Protein AF-A0AAV7NRP1-F1 (afdb_monomer_lite)

pLDDT: mean 84.72, std 8.98, range [54.53, 95.38]

Structure (mmCIF, N/CA/C/O backbone):
data_AF-A0AAV7NRP1-F1
#
_entry.id   AF-A0AAV7NRP1-F1
#
loop_
_atom_site.group_PDB
_atom_site.id
_atom_site.type_symbol
_atom_site.label_atom_id
_atom_site.label_alt_id
_atom_site.label_comp_id
_atom_site.label_asym_id
_atom_site.label_entity_id
_atom_site.label_seq_id
_atom_site.pdbx_PDB_ins_code
_atom_site.Cartn_x
_atom_site.Cartn_y
_atom_site.Cartn_z
_atom_site.occupancy
_atom_site.B_iso_or_equiv
_atom_site.auth_seq_id
_atom_site.auth_comp_id
_atom_site.auth_asym_id
_atom_site.auth_atom_id
_atom_site.pdbx_PDB_model_num
ATOM 1 N N . MET A 1 1 ? -7.988 -12.157 12.613 1.00 86.56 1 MET A N 1
ATOM 2 C CA . MET A 1 1 ? -7.103 -11.382 11.722 1.00 86.56 1 MET A CA 1
ATOM 3 C C . MET A 1 1 ? -6.276 -10.346 12.481 1.00 86.56 1 MET A C 1
ATOM 5 O O . MET A 1 1 ? -5.085 -10.575 12.589 1.00 86.56 1 MET A O 1
ATOM 9 N N . HIS A 1 2 ? -6.861 -9.288 13.070 1.00 89.38 2 HIS A N 1
ATOM 10 C CA . HIS A 1 2 ? -6.103 -8.225 13.768 1.00 89.38 2 HIS A CA 1
ATOM 11 C C . HIS A 1 2 ? -5.029 -8.754 14.742 1.00 89.38 2 HIS A C 1
ATOM 13 O O . HIS A 1 2 ? -3.853 -8.455 14.586 1.00 89.38 2 HIS A O 1
ATOM 19 N N . SER A 1 3 ? -5.402 -9.658 15.658 1.00 89.19 3 SER A N 1
ATOM 20 C CA . SER A 1 3 ? -4.448 -10.277 16.597 1.00 89.19 3 SER A CA 1
ATOM 21 C C . SER A 1 3 ? -3.328 -11.100 15.940 1.00 89.19 3 SER A C 1
ATOM 23 O O . SER A 1 3 ? -2.322 -11.355 16.593 1.00 89.19 3 SER A O 1
ATOM 25 N N . ALA A 1 4 ? -3.511 -11.591 14.713 1.00 91.31 4 ALA A N 1
ATOM 26 C CA . ALA A 1 4 ? -2.460 -12.298 13.986 1.00 91.31 4 ALA A CA 1
ATOM 27 C C . ALA A 1 4 ? -1.497 -11.297 13.335 1.00 91.31 4 ALA A C 1
ATOM 29 O O . ALA A 1 4 ? -0.289 -11.463 13.450 1.00 91.31 4 ALA A O 1
ATOM 30 N N . VAL A 1 5 ? -2.034 -10.219 12.751 1.00 92.69 5 VAL A N 1
ATOM 31 C CA . VAL A 1 5 ? -1.251 -9.130 12.146 1.00 92.69 5 VAL A CA 1
ATOM 32 C C . VAL A 1 5 ? -0.348 -8.450 13.178 1.00 92.69 5 VAL A C 1
ATOM 34 O O . VAL A 1 5 ? 0.841 -8.268 12.938 1.00 92.69 5 VAL A O 1
ATOM 37 N N . THR A 1 6 ? -0.862 -8.154 14.374 1.00 90.69 6 THR A N 1
ATOM 38 C CA . THR A 1 6 ? -0.060 -7.526 15.440 1.00 90.69 6 THR A CA 1
ATOM 39 C C . THR A 1 6 ? 1.037 -8.435 16.004 1.00 90.69 6 THR A C 1
ATOM 41 O O . THR A 1 6 ? 1.984 -7.946 16.619 1.00 90.69 6 THR A O 1
ATOM 44 N N . ARG A 1 7 ? 0.947 -9.752 15.775 1.00 92.62 7 ARG A N 1
ATOM 45 C CA . ARG A 1 7 ? 1.941 -10.755 16.191 1.00 92.62 7 ARG A CA 1
ATOM 46 C C . ARG A 1 7 ? 2.944 -11.116 15.097 1.00 92.62 7 ARG A C 1
ATOM 48 O O . ARG A 1 7 ? 3.786 -11.976 15.341 1.00 92.62 7 ARG A O 1
ATOM 55 N N . ILE A 1 8 ? 2.873 -10.488 13.923 1.00 94.12 8 ILE A N 1
ATOM 56 C CA . ILE A 1 8 ? 3.863 -10.693 12.863 1.00 94.12 8 ILE A CA 1
ATOM 57 C C . ILE A 1 8 ? 5.254 -10.342 13.398 1.00 94.12 8 ILE A C 1
ATOM 59 O O . ILE A 1 8 ? 5.446 -9.309 14.049 1.00 94.12 8 ILE A O 1
ATOM 63 N N . GLN A 1 9 ? 6.215 -11.220 13.110 1.00 93.50 9 GLN A N 1
ATOM 64 C CA . GLN A 1 9 ? 7.611 -11.061 13.493 1.00 93.50 9 GLN A CA 1
ATOM 65 C C . GLN A 1 9 ? 8.498 -11.033 12.250 1.00 93.50 9 GLN A C 1
ATOM 67 O O . GLN A 1 9 ? 8.400 -11.906 11.389 1.00 93.50 9 GLN A O 1
ATOM 72 N N . VAL A 1 10 ? 9.393 -10.052 12.184 1.00 93.94 10 VAL A N 1
ATOM 73 C CA . VAL A 1 10 ? 10.431 -9.943 11.160 1.00 93.94 10 VAL A CA 1
ATOM 74 C C . VAL A 1 10 ? 11.759 -10.329 11.792 1.00 93.94 10 VAL A C 1
ATOM 76 O O . VAL A 1 10 ? 12.278 -9.628 12.663 1.00 93.94 10 VAL A O 1
ATOM 79 N N . GLN A 1 11 ? 12.306 -11.460 11.356 1.00 92.50 11 GLN A N 1
ATOM 80 C CA . GLN A 1 11 ? 13.581 -11.956 11.859 1.00 92.50 11 GLN A CA 1
ATOM 81 C C . GLN A 1 11 ? 14.742 -11.200 11.211 1.00 92.50 11 GLN A C 1
ATOM 83 O O . GLN A 1 11 ? 14.847 -11.113 9.984 1.00 92.50 11 GLN A O 1
ATOM 88 N N . ARG A 1 12 ? 15.636 -10.672 12.046 1.00 88.12 12 ARG A N 1
ATOM 89 C CA . ARG A 1 12 ? 16.913 -10.077 11.649 1.00 88.12 12 ARG A CA 1
ATOM 90 C C . ARG A 1 12 ? 18.036 -10.651 12.517 1.00 88.12 12 ARG A C 1
ATOM 92 O O . ARG A 1 12 ? 17.768 -11.148 13.611 1.00 88.12 12 ARG A O 1
ATOM 99 N N . PRO A 1 13 ? 19.300 -10.588 12.062 1.00 86.31 13 PRO A N 1
ATOM 100 C CA . PRO A 1 13 ? 20.427 -11.051 12.865 1.00 86.31 13 PRO A CA 1
ATOM 101 C C . PRO A 1 13 ? 20.435 -10.348 14.230 1.00 86.31 13 PRO A C 1
ATOM 103 O O . PRO A 1 13 ? 20.559 -9.128 14.298 1.00 86.31 13 PRO A O 1
ATOM 106 N N . GLY A 1 14 ? 20.260 -11.115 15.308 1.00 85.38 14 GLY A N 1
ATOM 107 C CA . GLY A 1 14 ? 20.306 -10.620 16.687 1.00 85.38 14 GLY A CA 1
ATOM 108 C C . GLY A 1 14 ? 19.020 -9.995 17.244 1.00 85.38 14 GLY A C 1
ATOM 109 O O . GLY A 1 14 ? 18.982 -9.734 18.444 1.00 85.38 14 GLY A O 1
ATOM 110 N N . PHE A 1 15 ? 17.963 -9.777 16.447 1.00 90.62 15 PHE A N 1
ATOM 111 C CA . PHE A 1 15 ? 16.701 -9.222 16.959 1.00 90.62 15 PHE A CA 1
ATOM 112 C C . PHE A 1 15 ? 15.482 -9.593 16.104 1.00 90.62 15 PHE A C 1
ATOM 114 O O . PHE A 1 15 ? 15.527 -9.536 14.874 1.00 90.62 15 PHE A O 1
ATOM 121 N N . ASN A 1 16 ? 14.364 -9.905 16.765 1.00 93.00 16 ASN A N 1
ATOM 122 C CA . ASN A 1 16 ? 13.078 -10.151 16.113 1.00 93.00 16 ASN A CA 1
ATOM 123 C C . ASN A 1 16 ? 12.172 -8.936 16.288 1.00 93.00 16 ASN A C 1
ATOM 125 O O . ASN A 1 16 ? 11.641 -8.689 17.371 1.00 93.00 16 ASN A O 1
ATOM 129 N N . TYR A 1 17 ? 11.978 -8.196 15.202 1.00 92.19 17 TYR A N 1
ATOM 130 C CA . TYR A 1 17 ? 11.108 -7.029 15.192 1.00 92.19 17 TYR A CA 1
ATOM 131 C C . TYR A 1 17 ? 9.649 -7.469 15.157 1.00 92.19 17 TYR A C 1
ATOM 133 O O . TYR A 1 17 ? 9.279 -8.390 14.433 1.00 92.19 17 TYR A O 1
ATOM 141 N N . THR A 1 18 ? 8.808 -6.795 15.928 1.00 93.00 18 THR A N 1
ATOM 142 C CA . THR A 1 18 ? 7.351 -6.988 15.925 1.00 93.00 18 THR A CA 1
ATOM 143 C C . THR A 1 18 ? 6.671 -5.685 15.533 1.00 93.00 18 THR A C 1
ATOM 145 O O . THR A 1 18 ? 7.326 -4.644 15.500 1.00 93.00 18 THR A O 1
ATOM 148 N N . PHE A 1 19 ? 5.357 -5.714 15.299 1.00 92.38 19 PHE A N 1
ATOM 149 C CA . PHE A 1 19 ? 4.589 -4.500 14.999 1.00 92.38 19 PHE A CA 1
ATOM 150 C C . PHE A 1 19 ? 4.828 -3.376 16.027 1.00 92.38 19 PHE A C 1
ATOM 152 O O . PHE A 1 19 ? 5.003 -2.226 15.645 1.00 92.38 19 PHE A O 1
ATOM 159 N N . ALA A 1 20 ? 4.961 -3.714 17.315 1.00 91.00 20 ALA A N 1
ATOM 160 C CA . ALA A 1 20 ? 5.223 -2.744 18.382 1.00 91.00 20 ALA A CA 1
ATOM 161 C C . ALA A 1 20 ? 6.549 -1.973 18.244 1.00 91.00 20 ALA A C 1
ATOM 163 O O . ALA A 1 20 ? 6.693 -0.904 18.826 1.00 91.00 20 ALA A O 1
ATOM 164 N N . HIS A 1 21 ? 7.514 -2.504 17.490 1.00 90.56 21 HIS A N 1
ATOM 165 C CA . HIS A 1 21 ? 8.819 -1.873 17.281 1.00 90.56 21 HIS A CA 1
ATOM 166 C C . HIS A 1 21 ? 8.853 -0.937 16.066 1.00 90.56 21 HIS A C 1
ATOM 168 O O . HIS A 1 21 ? 9.786 -0.151 15.942 1.00 90.56 21 HIS A O 1
ATOM 174 N N . ILE A 1 22 ? 7.880 -1.053 15.159 1.00 92.06 22 ILE A N 1
ATOM 175 C CA . ILE A 1 22 ? 7.857 -0.332 13.875 1.00 92.06 22 ILE A CA 1
ATOM 176 C C . ILE A 1 22 ? 6.588 0.500 13.676 1.00 92.06 22 ILE A C 1
ATOM 178 O O . ILE A 1 22 ? 6.461 1.170 12.657 1.00 92.06 22 ILE A O 1
ATOM 182 N N . CYS A 1 23 ? 5.633 0.441 14.601 1.00 93.19 23 CYS A N 1
ATOM 183 C CA . CYS A 1 23 ? 4.400 1.209 14.520 1.00 93.19 23 CYS A CA 1
ATOM 184 C C . CYS A 1 23 ? 4.627 2.688 14.857 1.00 93.19 23 CYS A C 1
ATOM 186 O O . CYS A 1 23 ? 5.554 3.051 15.584 1.00 93.19 23 CYS A O 1
ATOM 188 N N . VAL A 1 24 ? 3.730 3.550 14.384 1.00 92.94 24 VAL A N 1
ATOM 189 C CA . VAL A 1 24 ? 3.660 4.930 14.875 1.00 92.94 24 VAL A CA 1
ATOM 190 C C . VAL A 1 24 ? 3.121 4.920 16.306 1.00 92.94 24 VAL A C 1
ATOM 192 O O . VAL A 1 24 ? 2.077 4.328 16.581 1.00 92.94 24 VAL A O 1
ATOM 195 N N . LEU A 1 25 ? 3.842 5.571 17.217 1.00 91.62 25 LEU A N 1
ATOM 196 C CA . LEU A 1 25 ? 3.491 5.646 18.633 1.00 91.62 25 LEU A CA 1
ATOM 197 C C . LEU A 1 25 ? 2.627 6.877 18.925 1.00 91.62 25 LEU A C 1
ATOM 199 O O . LEU A 1 25 ? 2.893 7.966 18.419 1.00 91.62 25 LEU A O 1
ATOM 203 N N . ASN A 1 26 ? 1.627 6.704 19.785 1.00 88.94 26 ASN A N 1
ATOM 204 C CA . ASN A 1 26 ? 0.877 7.791 20.404 1.00 88.94 26 ASN A CA 1
ATOM 205 C C . ASN A 1 26 ? 1.667 8.399 21.584 1.00 88.94 26 ASN A C 1
ATOM 207 O O . ASN A 1 26 ? 2.680 7.847 22.021 1.00 88.94 26 ASN A O 1
ATOM 211 N N . ASN A 1 27 ? 1.154 9.486 22.164 1.00 87.81 27 ASN A N 1
ATOM 212 C CA . ASN A 1 27 ? 1.692 10.129 23.368 1.00 87.81 27 ASN A CA 1
ATOM 213 C C . ASN A 1 27 ? 1.901 9.142 24.535 1.00 87.81 27 ASN A C 1
ATOM 215 O O . ASN A 1 27 ? 2.874 9.260 25.278 1.00 87.81 27 ASN A O 1
ATOM 219 N N . ASP A 1 28 ? 1.052 8.115 24.636 1.00 87.94 28 ASP A N 1
ATOM 220 C CA . ASP A 1 28 ? 1.121 7.073 25.670 1.00 87.94 28 ASP A CA 1
ATOM 221 C C . ASP A 1 28 ? 2.099 5.926 25.341 1.00 87.94 28 ASP A C 1
ATOM 223 O O . ASP A 1 28 ? 2.107 4.898 26.017 1.00 87.94 28 ASP A O 1
ATOM 227 N N . LYS A 1 29 ? 2.926 6.069 24.294 1.00 86.50 29 LYS A N 1
ATOM 228 C CA . LYS A 1 29 ? 3.852 5.034 23.785 1.00 86.50 29 LYS A CA 1
ATOM 229 C C . LYS A 1 29 ? 3.164 3.734 23.348 1.00 86.50 29 LYS A C 1
ATOM 231 O O . LYS A 1 29 ? 3.776 2.667 23.347 1.00 86.50 29 LYS A O 1
ATOM 236 N N . THR A 1 30 ? 1.899 3.815 22.956 1.00 88.88 30 THR A N 1
ATOM 237 C CA . THR A 1 30 ? 1.135 2.713 22.361 1.00 88.88 30 THR A CA 1
ATOM 238 C C . THR A 1 30 ? 1.057 2.886 20.847 1.00 88.88 30 THR A C 1
ATOM 240 O O . THR A 1 30 ? 1.086 4.009 20.350 1.00 88.88 30 THR A O 1
ATOM 243 N N . CYS A 1 31 ? 0.972 1.787 20.095 1.00 91.06 31 CYS A N 1
ATOM 244 C CA . CYS A 1 31 ? 0.795 1.870 18.646 1.00 91.06 31 CYS A CA 1
ATOM 245 C C . CYS A 1 31 ? -0.550 2.501 18.293 1.00 91.06 31 CYS A C 1
ATOM 247 O O . CYS A 1 31 ? -1.586 2.064 18.797 1.00 91.06 31 CYS A O 1
ATOM 249 N N . ILE A 1 32 ? -0.534 3.458 17.371 1.00 90.44 32 ILE A N 1
ATOM 250 C CA . ILE A 1 32 ? -1.749 4.004 16.772 1.00 90.44 32 ILE A CA 1
ATOM 251 C C . ILE A 1 32 ? -2.329 2.954 15.820 1.00 90.44 32 ILE A C 1
ATOM 253 O O . ILE A 1 32 ? -1.652 2.463 14.913 1.00 90.44 32 ILE A O 1
ATOM 257 N N . VAL A 1 33 ? -3.592 2.605 16.042 1.00 88.31 33 VAL A N 1
ATOM 258 C CA . VAL A 1 33 ? -4.392 1.710 15.201 1.00 88.31 33 VAL A CA 1
ATOM 259 C C . VAL A 1 33 ? -5.782 2.324 15.082 1.00 88.31 33 VAL A C 1
ATOM 261 O O . VAL A 1 33 ? -6.219 3.010 16.004 1.00 88.31 33 VAL A O 1
ATOM 264 N N . ASP A 1 34 ? -6.478 2.078 13.972 1.00 88.75 34 ASP A N 1
ATOM 265 C CA . ASP A 1 34 ? -7.841 2.575 13.780 1.00 88.75 34 ASP A CA 1
ATOM 266 C C . ASP A 1 34 ? -8.769 2.190 14.941 1.00 88.75 34 ASP A C 1
ATOM 268 O O . ASP A 1 34 ? -8.906 1.017 15.305 1.00 88.75 34 ASP A O 1
ATOM 272 N N . ASP A 1 35 ? -9.506 3.175 15.452 1.00 86.44 35 ASP A N 1
ATOM 273 C CA . ASP A 1 35 ? -10.445 3.002 16.564 1.00 86.44 35 ASP A CA 1
ATOM 274 C C . ASP A 1 35 ? -11.590 2.012 16.263 1.00 86.44 35 ASP A C 1
ATOM 276 O O . ASP A 1 35 ? -12.254 1.507 17.174 1.00 86.44 35 ASP A O 1
ATOM 280 N N . ILE A 1 36 ? -11.809 1.670 14.986 1.00 87.94 36 ILE A N 1
ATOM 281 C CA . ILE A 1 36 ? -12.731 0.602 14.581 1.00 87.94 36 ILE A CA 1
ATOM 282 C C . ILE A 1 36 ? -12.369 -0.739 15.235 1.00 87.94 36 ILE A C 1
ATOM 284 O O . ILE A 1 36 ? -13.254 -1.558 15.486 1.00 87.94 36 ILE A O 1
ATOM 288 N N . VAL A 1 37 ? -11.097 -0.959 15.589 1.00 89.00 37 VAL A N 1
ATOM 289 C CA . VAL A 1 37 ? -10.663 -2.144 16.339 1.00 89.00 37 VAL A CA 1
ATOM 290 C C . VAL A 1 37 ? -11.371 -2.219 17.690 1.00 89.00 37 VAL A C 1
ATOM 292 O O . VAL A 1 37 ? -11.895 -3.277 18.034 1.00 89.00 37 VAL A O 1
ATOM 295 N N . HIS A 1 38 ? -11.494 -1.105 18.413 1.00 86.69 38 HIS A N 1
ATOM 296 C CA . HIS A 1 38 ? -12.202 -1.066 19.693 1.00 86.69 38 HIS A CA 1
ATOM 297 C C . HIS A 1 38 ? -13.702 -1.350 19.539 1.00 86.69 38 HIS A C 1
ATOM 299 O O . HIS A 1 38 ? -14.300 -2.035 20.374 1.00 86.69 38 HIS A O 1
ATOM 305 N N . ILE A 1 39 ? -14.315 -0.881 18.448 1.00 87.06 39 ILE A N 1
ATOM 306 C CA . ILE A 1 39 ? -15.709 -1.192 18.098 1.00 87.06 39 ILE A CA 1
ATOM 307 C C . ILE A 1 39 ? -15.860 -2.703 17.848 1.00 87.06 39 ILE A C 1
ATOM 309 O O . ILE A 1 39 ? -16.760 -3.337 18.403 1.00 87.06 39 ILE A O 1
ATOM 313 N N . LEU A 1 40 ? -14.953 -3.310 17.075 1.00 87.69 40 LEU A N 1
ATOM 314 C CA . LEU A 1 40 ? -14.952 -4.748 16.772 1.00 87.69 40 LEU A CA 1
ATOM 315 C C . LEU A 1 40 ? -14.696 -5.619 18.015 1.00 87.69 40 LEU A C 1
ATOM 317 O O . LEU A 1 40 ? -15.338 -6.658 18.189 1.00 87.69 40 LEU A O 1
ATOM 321 N N . GLU A 1 41 ? -13.800 -5.204 18.907 1.00 87.31 41 GLU A N 1
ATOM 322 C CA . GLU A 1 41 ? -13.564 -5.868 20.195 1.00 87.31 41 GLU A CA 1
ATOM 323 C C . GLU A 1 41 ? -14.777 -5.758 21.123 1.00 87.31 41 GLU A C 1
ATOM 325 O O . GLU A 1 41 ? -15.165 -6.738 21.773 1.00 87.31 41 GLU A O 1
ATOM 330 N N . GLY A 1 42 ? -15.426 -4.591 21.134 1.00 83.88 42 GLY A N 1
ATOM 331 C CA . GLY A 1 42 ? -16.688 -4.355 21.825 1.00 83.88 42 GLY A CA 1
ATOM 332 C C . GLY A 1 42 ? -17.795 -5.284 21.330 1.00 83.88 42 GLY A C 1
ATOM 333 O O . GLY A 1 42 ? -18.469 -5.918 22.147 1.00 83.88 42 GLY A O 1
ATOM 334 N N . LEU A 1 43 ? -17.927 -5.438 20.008 1.00 85.00 43 LEU A N 1
ATOM 335 C CA . LEU A 1 43 ? -18.859 -6.370 19.366 1.00 85.00 43 LEU A CA 1
ATOM 336 C C . LEU A 1 43 ? -18.551 -7.829 19.711 1.00 85.00 43 LEU A C 1
ATOM 338 O O . LEU A 1 43 ? -19.457 -8.581 20.072 1.00 85.00 43 LEU A O 1
ATOM 342 N N . LYS A 1 44 ? -17.278 -8.235 19.649 1.00 86.94 44 LYS A N 1
ATOM 343 C CA . LYS A 1 44 ? -16.845 -9.592 20.017 1.00 86.94 44 LYS A CA 1
ATOM 344 C C . LYS A 1 44 ? -17.195 -9.908 21.472 1.00 86.94 44 LYS A C 1
ATOM 346 O O . LYS A 1 44 ? -17.728 -10.978 21.763 1.00 86.94 44 LYS A O 1
ATOM 351 N N . SER A 1 45 ? -16.937 -8.966 22.375 1.00 84.81 45 SER A N 1
ATOM 352 C CA . SER A 1 45 ? -17.221 -9.111 23.805 1.00 84.81 45 SER A CA 1
ATOM 353 C C . SER A 1 45 ? -18.726 -9.133 24.089 1.00 84.81 45 SER A C 1
ATOM 355 O O . SER A 1 45 ? -19.196 -9.942 24.886 1.00 84.81 45 SER A O 1
ATOM 357 N N . ALA A 1 46 ? -19.505 -8.290 23.403 1.00 84.06 46 ALA A N 1
ATOM 358 C CA . ALA A 1 46 ? -20.964 -8.276 23.499 1.00 84.06 46 ALA A CA 1
ATOM 359 C C . ALA A 1 46 ? -21.570 -9.609 23.031 1.00 84.06 46 ALA A C 1
ATOM 361 O O . ALA A 1 46 ? -22.386 -10.197 23.744 1.00 84.06 46 ALA A O 1
ATOM 362 N N . ARG A 1 47 ? -21.075 -10.140 21.904 1.00 84.50 47 ARG A N 1
ATOM 363 C CA . ARG A 1 47 ? -21.443 -11.463 21.385 1.00 84.50 47 ARG A CA 1
ATOM 364 C C . ARG A 1 47 ? -21.099 -12.581 22.368 1.00 84.50 47 ARG A C 1
ATOM 366 O O . ARG A 1 47 ? -21.936 -13.439 22.610 1.00 84.50 47 ARG A O 1
ATOM 373 N N . SER A 1 48 ? -19.909 -12.551 22.971 1.00 83.94 48 SER A N 1
ATOM 374 C CA . SER A 1 48 ? -19.501 -13.544 23.978 1.00 83.94 48 SER A CA 1
ATOM 375 C C . SER A 1 48 ? -20.351 -13.493 25.251 1.00 83.94 48 SER A C 1
ATOM 377 O O . SER A 1 48 ? -20.516 -14.511 25.912 1.00 83.94 48 SER A O 1
ATOM 379 N N . SER A 1 49 ? -20.878 -12.319 25.605 1.00 81.25 49 SER A N 1
ATOM 380 C CA . SER A 1 49 ? -21.705 -12.101 26.796 1.00 81.25 49 SER A CA 1
ATOM 381 C C . SER A 1 49 ? -23.214 -12.237 26.524 1.00 81.25 49 SER A C 1
ATOM 383 O O . SER A 1 49 ? -24.008 -11.884 27.397 1.00 81.25 49 SER A O 1
ATOM 385 N N . ASN A 1 50 ? -23.630 -12.681 25.327 1.00 78.88 50 ASN A N 1
ATOM 386 C CA . ASN A 1 50 ? -25.033 -12.715 24.875 1.00 78.88 50 ASN A CA 1
ATOM 387 C C . ASN A 1 50 ? -25.781 -11.367 24.992 1.00 78.88 50 ASN A C 1
ATOM 389 O O . ASN A 1 50 ? -27.010 -11.315 25.000 1.00 78.88 50 ASN A O 1
ATOM 393 N N . ARG A 1 51 ? -25.052 -10.245 25.054 1.00 71.31 51 ARG A N 1
ATOM 394 C CA . ARG A 1 51 ? -25.636 -8.900 25.022 1.00 71.31 51 ARG A CA 1
ATOM 395 C C . ARG A 1 51 ? -25.760 -8.467 23.565 1.00 71.31 51 ARG A C 1
ATOM 397 O O . ARG A 1 51 ? -24.762 -8.217 22.900 1.00 71.31 51 ARG A O 1
ATOM 404 N N . THR A 1 52 ? -26.989 -8.371 23.071 1.00 62.62 52 THR A N 1
ATOM 405 C CA . THR A 1 52 ? -27.310 -8.062 21.665 1.00 62.62 52 THR A CA 1
ATOM 406 C C . THR A 1 52 ? -27.283 -6.567 21.326 1.00 62.62 52 THR A C 1
ATOM 408 O O . THR A 1 52 ? -27.443 -6.196 20.168 1.00 62.62 52 THR A O 1
ATOM 411 N N . THR A 1 53 ? -27.070 -5.686 22.302 1.00 63.72 53 THR A N 1
ATOM 412 C CA . THR A 1 53 ? -27.281 -4.236 22.162 1.00 63.72 53 THR A CA 1
ATOM 413 C C . THR A 1 53 ? -25.985 -3.428 22.201 1.00 63.72 53 THR A C 1
ATOM 415 O O . THR A 1 53 ? -25.855 -2.478 22.968 1.00 63.72 53 THR A O 1
ATOM 418 N N . PHE A 1 54 ? -25.008 -3.768 21.356 1.00 75.88 54 PHE A N 1
ATOM 419 C CA . PHE A 1 54 ? -23.952 -2.804 21.038 1.00 75.88 54 PHE A CA 1
ATOM 420 C C . PHE A 1 54 ? -24.471 -1.866 19.942 1.00 75.88 54 PHE A C 1
ATOM 422 O O . PHE A 1 54 ? -24.683 -2.286 18.806 1.00 75.88 54 PHE A O 1
ATOM 429 N N . ILE A 1 55 ? -24.768 -0.619 20.310 1.00 81.94 55 ILE A N 1
ATOM 430 C CA . ILE A 1 55 ? -25.290 0.383 19.378 1.00 81.94 55 ILE A CA 1
ATOM 431 C C . ILE A 1 55 ? -24.103 1.071 18.710 1.00 81.94 55 ILE A C 1
ATOM 433 O O . ILE A 1 55 ? -23.286 1.683 19.387 1.00 81.94 55 ILE A O 1
ATOM 437 N N . ILE A 1 56 ? -24.034 0.966 17.386 1.00 87.62 56 ILE A N 1
ATOM 438 C CA . ILE A 1 56 ? -23.057 1.672 16.555 1.00 87.62 56 ILE A CA 1
ATOM 439 C C . ILE A 1 56 ? -23.799 2.796 15.850 1.00 87.62 56 ILE A C 1
ATOM 441 O O . ILE A 1 56 ? -24.839 2.550 15.229 1.00 87.62 56 ILE A O 1
ATOM 445 N N . THR A 1 57 ? -23.274 4.011 15.952 1.00 89.00 57 THR A N 1
ATOM 446 C CA . THR A 1 57 ? -23.797 5.189 15.257 1.00 89.00 57 THR A CA 1
ATOM 447 C C . THR A 1 57 ? -22.829 5.649 14.171 1.00 89.00 57 THR A C 1
ATOM 449 O O . THR A 1 57 ? -21.626 5.400 14.247 1.00 89.00 57 THR A O 1
ATOM 452 N N . TYR A 1 58 ? -23.341 6.269 13.115 1.00 89.44 58 TYR A N 1
ATOM 453 C CA . TYR A 1 58 ? -22.540 6.742 11.987 1.00 89.44 58 TYR A CA 1
ATOM 454 C C . TYR A 1 58 ? -22.815 8.227 11.738 1.00 89.44 58 TYR A C 1
ATOM 456 O O . TYR A 1 58 ? -23.984 8.603 11.720 1.00 89.44 58 TYR A O 1
ATOM 464 N N . PRO A 1 59 ? -21.793 9.078 11.523 1.00 89.81 59 PRO A N 1
ATOM 465 C CA . PRO A 1 59 ? -20.367 8.767 11.329 1.00 89.81 59 PRO A CA 1
ATOM 466 C C . PRO A 1 59 ? -19.509 8.845 12.607 1.00 89.81 59 PRO A C 1
ATOM 468 O O . PRO A 1 59 ? -18.281 8.777 12.531 1.00 89.81 59 PRO A O 1
ATOM 471 N N . ILE A 1 60 ? -20.129 9.038 13.775 1.00 90.12 60 ILE A N 1
ATOM 472 C CA . ILE A 1 60 ? -19.446 9.081 15.074 1.00 90.12 60 ILE A CA 1
ATOM 473 C C . ILE A 1 60 ? -20.123 8.078 16.008 1.00 90.12 60 ILE A C 1
ATOM 475 O O . ILE A 1 60 ? -21.337 8.134 16.204 1.00 90.12 60 ILE A O 1
ATOM 479 N N . THR A 1 61 ? -19.348 7.158 16.585 1.00 88.38 61 THR A N 1
ATOM 480 C CA . THR A 1 61 ? -19.795 6.205 17.612 1.00 88.38 61 THR A CA 1
ATOM 481 C C . THR A 1 61 ? -19.225 6.576 18.973 1.00 88.38 61 THR A C 1
ATOM 483 O O . THR A 1 61 ? -18.025 6.784 19.119 1.00 88.38 61 THR A O 1
ATOM 486 N N . GLN A 1 62 ? -20.086 6.584 19.985 1.00 87.12 62 GLN A N 1
ATOM 487 C CA . GLN A 1 62 ? -19.701 6.688 21.391 1.00 87.12 62 GLN A CA 1
ATOM 488 C C . GLN A 1 62 ? -19.288 5.303 21.919 1.00 87.12 62 GLN A C 1
ATOM 490 O O . GLN A 1 62 ? -20.092 4.366 21.935 1.00 87.12 62 GLN A O 1
ATOM 495 N N . LEU A 1 63 ? -18.029 5.148 22.333 1.00 82.50 63 LEU A N 1
ATOM 496 C CA . LEU A 1 63 ? -17.540 3.923 22.972 1.00 82.50 63 LEU A CA 1
ATOM 497 C C . LEU A 1 63 ? -18.067 3.805 24.410 1.00 82.50 63 LEU A C 1
ATOM 499 O O . LEU A 1 63 ? -18.499 4.772 25.028 1.00 82.50 63 LEU A O 1
ATOM 503 N N . LYS A 1 64 ? -17.958 2.605 24.996 1.00 76.00 64 LYS A N 1
ATOM 504 C CA . LYS A 1 64 ? -18.309 2.364 26.413 1.00 76.00 64 LYS A CA 1
ATOM 505 C C . LYS A 1 64 ? -17.505 3.214 27.403 1.00 76.00 64 LYS A C 1
ATOM 507 O O . LYS A 1 64 ? -17.942 3.399 28.530 1.00 76.00 64 LYS A O 1
ATOM 512 N N . ASP A 1 65 ? -16.345 3.687 26.966 1.00 77.12 65 ASP A N 1
ATOM 513 C CA . ASP A 1 65 ? -15.420 4.548 27.704 1.00 77.12 65 ASP A CA 1
ATOM 514 C C . ASP A 1 65 ? -15.804 6.044 27.618 1.00 77.12 65 ASP A C 1
ATOM 516 O O . ASP A 1 65 ? -15.088 6.907 28.102 1.00 77.12 65 ASP A O 1
ATOM 520 N N . GLY A 1 66 ? -16.913 6.381 26.942 1.00 80.56 66 GLY A N 1
ATOM 521 C CA . GLY A 1 66 ? -17.354 7.767 26.729 1.00 80.56 66 GLY A CA 1
ATOM 522 C C . GLY A 1 66 ? -16.550 8.536 25.675 1.00 80.56 66 GLY A C 1
ATOM 523 O O . GLY A 1 66 ? -16.778 9.726 25.476 1.00 80.56 66 GLY A O 1
ATOM 524 N N . ARG A 1 67 ? -15.603 7.872 25.000 1.00 84.25 67 ARG A N 1
ATOM 525 C CA . ARG A 1 67 ? -14.835 8.442 23.888 1.00 84.25 67 ARG A CA 1
ATOM 526 C C . ARG A 1 67 ? -15.653 8.409 22.600 1.00 84.25 67 ARG A C 1
ATOM 528 O O . ARG A 1 67 ? -16.207 7.369 22.238 1.00 84.25 67 ARG A O 1
ATOM 535 N N . GLU A 1 68 ? -15.679 9.531 21.891 1.00 86.56 68 GLU A N 1
ATOM 536 C CA . GLU A 1 68 ? -16.260 9.631 20.555 1.00 86.56 68 GLU A CA 1
ATOM 537 C C . GLU A 1 68 ? -15.237 9.218 19.500 1.00 86.56 68 GLU A C 1
ATOM 539 O O . GLU A 1 68 ? -14.122 9.731 19.460 1.00 86.56 68 GLU A O 1
ATOM 544 N N . VAL A 1 69 ? -15.629 8.280 18.643 1.00 87.38 69 VAL A N 1
ATOM 545 C CA . VAL A 1 69 ? -14.796 7.744 17.570 1.00 87.38 69 VAL A CA 1
ATOM 546 C C . VAL A 1 69 ? -15.456 8.032 16.236 1.00 87.38 69 VAL A C 1
ATOM 548 O O . VAL A 1 69 ? -16.588 7.611 15.990 1.00 87.38 69 VAL A O 1
ATOM 551 N N . TYR A 1 70 ? -14.723 8.697 15.349 1.00 88.44 70 TYR A N 1
ATOM 552 C CA . TYR A 1 70 ? -15.139 8.884 13.967 1.00 88.44 70 TYR A CA 1
ATOM 553 C C . TYR A 1 70 ? -14.924 7.585 13.183 1.00 88.44 70 TYR A C 1
ATOM 555 O O . TYR A 1 70 ? -13.784 7.160 12.996 1.00 88.44 70 TYR A O 1
ATOM 563 N N . ASN A 1 71 ? -16.018 6.957 12.738 1.00 87.81 71 ASN A N 1
ATOM 564 C CA . ASN A 1 71 ? -16.020 5.706 11.969 1.00 87.81 71 ASN A CA 1
ATOM 565 C C . AS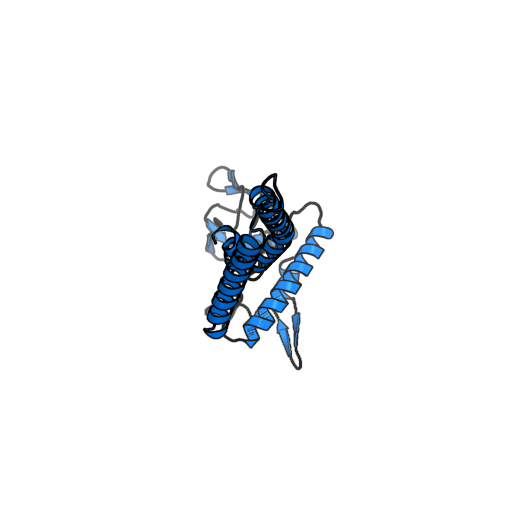N A 1 71 ? -16.352 5.910 10.471 1.00 87.81 71 ASN A C 1
ATOM 567 O O . ASN A 1 71 ? -16.618 4.943 9.754 1.00 87.81 71 ASN A O 1
ATOM 571 N N . GLY A 1 72 ? -16.359 7.165 10.004 1.00 87.62 72 GLY A N 1
ATOM 572 C CA . GLY A 1 72 ? -16.780 7.536 8.651 1.00 87.62 72 GLY A CA 1
ATOM 573 C C . GLY A 1 72 ? -15.875 7.028 7.527 1.00 87.62 72 GLY A C 1
ATOM 574 O O . GLY A 1 72 ? -16.371 6.698 6.457 1.00 87.62 72 GLY A O 1
ATOM 575 N N . HIS A 1 73 ? -14.564 6.931 7.763 1.00 88.31 73 HIS A N 1
ATOM 576 C CA . HIS A 1 73 ? -13.620 6.416 6.762 1.00 88.31 73 HIS A CA 1
ATOM 577 C C . HIS A 1 73 ? -13.380 4.906 6.897 1.00 88.31 73 HIS A C 1
ATOM 579 O O . HIS A 1 73 ? -12.886 4.275 5.969 1.00 88.31 73 HIS A O 1
ATOM 585 N N . GLN A 1 74 ? -13.726 4.318 8.045 1.00 91.25 74 GLN A N 1
ATOM 586 C CA . GLN A 1 74 ? -13.503 2.905 8.332 1.00 91.25 74 GLN A CA 1
ATOM 587 C C . GLN A 1 74 ? -14.674 2.021 7.898 1.00 91.25 74 GLN A C 1
ATOM 589 O O . GLN A 1 74 ? -14.482 0.820 7.737 1.00 91.25 74 GLN A O 1
ATOM 594 N N . LEU A 1 75 ? -15.881 2.569 7.730 1.00 92.38 75 LEU A N 1
ATOM 595 C CA . LEU A 1 75 ? -17.057 1.821 7.282 1.00 92.38 75 LEU A CA 1
ATOM 596 C C . LEU A 1 75 ? -17.462 2.225 5.861 1.00 92.38 75 LEU A C 1
ATOM 598 O O . LEU A 1 75 ? -17.667 3.400 5.576 1.00 92.38 75 LEU A O 1
ATOM 602 N N . GLY A 1 76 ? -17.641 1.237 4.984 1.00 91.50 76 GLY A N 1
ATOM 603 C CA . GLY A 1 76 ? -18.119 1.420 3.612 1.00 91.50 76 GLY A CA 1
ATOM 604 C C . GLY A 1 76 ? -19.483 0.768 3.379 1.00 91.50 76 GLY A C 1
ATOM 605 O O . GLY A 1 76 ? -19.825 -0.224 4.026 1.00 91.50 76 GLY A O 1
ATOM 606 N N . GLY A 1 77 ? -20.275 1.326 2.457 1.00 92.12 77 GLY A N 1
ATOM 607 C CA . GLY A 1 77 ? -21.610 0.805 2.117 1.00 92.12 77 GLY A CA 1
ATOM 608 C C . GLY A 1 77 ? -22.560 0.765 3.320 1.00 92.12 77 GLY A C 1
ATOM 609 O O . GLY A 1 77 ? -23.239 -0.231 3.561 1.00 92.12 77 GLY A O 1
ATOM 610 N N . VAL A 1 78 ? -22.543 1.814 4.146 1.00 92.62 78 VAL A N 1
ATOM 611 C CA . VAL A 1 78 ? -23.304 1.857 5.400 1.00 92.62 78 VAL A CA 1
ATOM 612 C C . VAL A 1 78 ? -24.784 2.095 5.119 1.00 92.62 78 VAL A C 1
ATOM 614 O O . VAL A 1 78 ? -25.156 3.102 4.519 1.00 92.62 78 VAL A O 1
ATOM 617 N N . THR A 1 79 ? -25.645 1.208 5.618 1.00 92.31 79 THR A N 1
ATOM 618 C CA . THR A 1 79 ? -27.088 1.450 5.685 1.00 92.31 79 THR A CA 1
ATOM 619 C C . THR A 1 79 ? -27.468 1.897 7.090 1.00 92.31 79 THR A C 1
ATOM 621 O O . THR A 1 79 ? -27.184 1.233 8.091 1.00 92.31 79 THR A O 1
ATOM 624 N N . ILE A 1 80 ? -28.109 3.058 7.167 1.00 90.75 80 ILE A N 1
ATOM 625 C CA . ILE A 1 80 ? -28.478 3.704 8.424 1.00 90.75 80 ILE A CA 1
ATOM 626 C C . ILE A 1 80 ? -29.963 3.440 8.704 1.00 90.75 80 ILE A C 1
ATOM 628 O O . ILE A 1 80 ? -30.804 3.463 7.805 1.00 90.75 80 ILE A O 1
ATOM 632 N N . HIS A 1 81 ? -30.289 3.162 9.962 1.00 86.31 81 HIS A N 1
ATOM 633 C CA . HIS A 1 81 ? -31.646 3.114 10.497 1.00 86.31 81 HIS A CA 1
ATOM 634 C C . HIS A 1 81 ? -31.907 4.342 11.383 1.00 86.31 81 HIS A C 1
ATOM 636 O O . HIS A 1 81 ? -30.987 5.092 11.697 1.00 86.31 81 HIS A O 1
ATOM 642 N N . SER A 1 82 ? -33.157 4.563 11.803 1.00 82.88 82 SER A N 1
ATOM 643 C CA . SER A 1 82 ? -33.562 5.758 12.564 1.00 82.88 82 SER A CA 1
ATOM 644 C C . SER A 1 82 ? -32.593 6.113 13.706 1.00 82.88 82 SER A C 1
ATOM 646 O O . SER A 1 82 ? -32.232 5.226 14.489 1.00 82.88 82 SER A O 1
ATOM 648 N N . LYS A 1 83 ? -32.266 7.410 13.840 1.00 82.19 83 LYS A N 1
ATOM 649 C CA . LYS A 1 83 ? -31.305 7.982 14.810 1.00 82.19 83 LYS A CA 1
ATOM 650 C C . LYS A 1 83 ? -29.843 7.573 14.566 1.00 82.19 83 LYS A C 1
ATOM 652 O O . LYS A 1 83 ? -29.175 7.139 15.499 1.00 82.19 83 LYS A O 1
ATOM 657 N N . ASP A 1 84 ? -29.379 7.662 13.320 1.00 85.38 84 ASP A N 1
ATOM 658 C CA . ASP A 1 84 ? -27.975 7.443 12.925 1.00 85.38 84 ASP A CA 1
ATOM 659 C C . ASP A 1 84 ? -27.397 6.073 13.294 1.00 85.38 84 ASP A C 1
ATOM 661 O O . ASP A 1 84 ? -26.184 5.879 13.337 1.00 85.38 84 ASP A O 1
ATOM 665 N N . ARG A 1 85 ? -28.261 5.086 13.546 1.00 88.62 85 ARG A N 1
ATOM 666 C CA . ARG A 1 85 ? -27.845 3.739 13.936 1.00 88.62 85 ARG A CA 1
ATOM 667 C C . ARG A 1 85 ? -27.446 2.945 12.706 1.00 88.62 85 ARG A C 1
ATOM 669 O O . ARG A 1 85 ? -28.244 2.792 11.786 1.00 88.62 85 ARG A O 1
ATOM 676 N N . VAL A 1 86 ? -26.257 2.360 12.722 1.00 89.06 86 VAL A N 1
ATOM 677 C CA . VAL A 1 86 ? -25.811 1.462 11.654 1.00 89.06 86 VAL A CA 1
ATOM 678 C C . VAL A 1 86 ? -26.658 0.191 11.684 1.00 89.06 86 VAL A C 1
ATOM 680 O O . VAL A 1 86 ? -26.681 -0.526 12.686 1.00 89.06 86 VAL A O 1
ATOM 683 N N . LYS A 1 87 ? -27.368 -0.087 10.587 1.00 88.69 87 LYS A N 1
ATOM 684 C CA . LYS A 1 87 ? -28.102 -1.342 10.376 1.00 88.69 87 LYS A CA 1
ATOM 685 C C . LYS A 1 87 ? -27.199 -2.393 9.743 1.00 88.69 87 LYS A C 1
ATOM 687 O O . LYS A 1 87 ? -27.171 -3.529 10.204 1.00 88.69 87 LYS A O 1
ATOM 692 N N . SER A 1 88 ? -26.469 -2.013 8.698 1.00 89.12 88 SER A N 1
ATOM 693 C CA . SER A 1 88 ? -25.452 -2.845 8.056 1.00 89.12 88 SER A CA 1
ATOM 694 C C . SER A 1 88 ? -24.321 -1.982 7.508 1.00 89.12 88 SER A C 1
ATOM 696 O O . SER A 1 88 ? -24.508 -0.796 7.250 1.00 89.12 88 SER A O 1
ATOM 698 N N . ALA A 1 89 ? -23.159 -2.593 7.313 1.00 91.94 89 ALA A N 1
ATOM 699 C CA . ALA A 1 89 ? -22.051 -2.037 6.550 1.00 91.94 89 ALA A CA 1
ATOM 700 C C . ALA A 1 89 ? -21.530 -3.140 5.624 1.00 91.94 89 ALA A C 1
ATOM 702 O O . ALA A 1 89 ? -21.483 -4.304 6.028 1.00 91.94 89 ALA A O 1
ATOM 703 N N . GLU A 1 90 ? -21.189 -2.788 4.389 1.00 92.94 90 GLU A N 1
ATOM 704 C CA . GLU A 1 90 ? -20.712 -3.741 3.380 1.00 92.94 90 GLU A CA 1
ATOM 705 C C . GLU A 1 90 ? -19.196 -3.936 3.440 1.00 92.94 90 GLU A C 1
ATOM 707 O O . GLU A 1 90 ? -18.696 -5.010 3.111 1.00 92.94 90 GLU A O 1
ATOM 712 N N . ALA A 1 91 ? -18.461 -2.915 3.886 1.00 93.06 91 ALA A N 1
ATOM 713 C CA . ALA A 1 91 ? -17.009 -2.944 3.966 1.00 93.06 91 ALA A CA 1
ATOM 714 C C . ALA A 1 91 ? -16.500 -2.350 5.281 1.00 93.06 91 ALA A C 1
ATOM 716 O O . ALA A 1 91 ? -17.116 -1.456 5.866 1.00 93.06 91 ALA A O 1
ATOM 717 N N . VAL A 1 92 ? -15.345 -2.849 5.721 1.00 92.62 92 VAL A N 1
ATOM 718 C CA . VAL A 1 92 ? -14.591 -2.322 6.860 1.00 92.62 92 VAL A CA 1
ATOM 719 C C . VAL A 1 92 ? -13.138 -2.139 6.435 1.00 92.62 92 VAL A C 1
ATOM 721 O O . VAL A 1 92 ? -12.534 -3.070 5.903 1.00 92.62 92 VAL A O 1
ATOM 724 N N . GLN A 1 93 ? -12.578 -0.964 6.696 1.00 92.94 93 GLN A N 1
ATOM 725 C CA . GLN A 1 93 ? -11.169 -0.648 6.491 1.00 92.94 93 GLN A CA 1
ATOM 726 C C . GLN A 1 93 ? -10.422 -0.697 7.830 1.00 92.94 93 GLN A C 1
ATOM 728 O O . GLN A 1 93 ? -10.916 -0.212 8.846 1.00 92.94 93 GLN A O 1
ATOM 733 N N . LEU A 1 94 ? -9.237 -1.313 7.820 1.00 92.50 94 LEU A N 1
ATOM 734 C CA . LEU A 1 94 ? -8.308 -1.374 8.949 1.00 92.50 94 LEU A CA 1
ATOM 735 C C . LEU A 1 94 ? -6.927 -0.925 8.481 1.00 92.50 94 LEU A C 1
ATOM 737 O O . LEU A 1 94 ? -6.343 -1.548 7.593 1.00 92.50 94 LEU A O 1
ATOM 741 N N . THR A 1 95 ? -6.400 0.106 9.125 1.00 92.56 95 THR A N 1
ATOM 742 C CA . THR A 1 95 ? -5.128 0.740 8.791 1.00 92.56 95 THR A CA 1
ATOM 743 C C . THR A 1 95 ? -4.117 0.496 9.908 1.00 92.56 95 THR A C 1
ATOM 745 O O . THR A 1 95 ? -4.416 0.644 11.095 1.00 92.56 95 THR A O 1
ATOM 748 N N . TYR A 1 96 ? -2.904 0.099 9.522 1.00 92.94 96 TYR A N 1
ATOM 749 C CA . TYR A 1 96 ? -1.773 -0.090 10.428 1.00 92.94 96 TYR A CA 1
ATOM 750 C C . TYR A 1 96 ? -0.695 0.925 10.067 1.00 92.94 96 TYR A C 1
ATOM 752 O O . TYR A 1 96 ? -0.134 0.875 8.975 1.00 92.94 96 TYR A O 1
ATOM 760 N N . TYR A 1 97 ? -0.414 1.850 10.979 1.00 92.56 97 TYR A N 1
ATOM 761 C CA . TYR A 1 97 ? 0.544 2.921 10.736 1.00 92.56 97 TYR A CA 1
ATOM 762 C C . TYR A 1 97 ? 1.956 2.465 11.096 1.00 92.56 97 TYR A C 1
ATOM 764 O O . TYR A 1 97 ? 2.237 2.156 12.256 1.00 92.56 97 TYR A O 1
ATOM 772 N N . LEU A 1 98 ? 2.841 2.439 10.100 1.00 92.75 98 LEU A N 1
ATOM 773 C CA . LEU A 1 98 ? 4.259 2.115 10.250 1.00 92.75 98 LEU A CA 1
ATOM 774 C C . LEU A 1 98 ? 5.109 3.388 10.251 1.00 92.75 98 LEU A C 1
ATOM 776 O O . LEU A 1 98 ? 4.745 4.405 9.663 1.00 92.75 98 LEU A O 1
ATOM 780 N N . GLN A 1 99 ? 6.249 3.327 10.925 1.00 90.81 99 GLN A N 1
ATOM 781 C CA . GLN A 1 99 ? 7.148 4.446 11.136 1.00 90.81 99 GLN A CA 1
ATOM 782 C C . GLN A 1 99 ? 8.397 4.346 10.248 1.00 90.81 99 GLN A C 1
ATOM 784 O O . GLN A 1 99 ? 9.150 3.378 10.329 1.00 90.81 99 GLN A O 1
ATOM 789 N N . ALA A 1 100 ? 8.674 5.411 9.493 1.00 84.25 100 ALA A N 1
ATOM 790 C CA . ALA A 1 100 ? 9.837 5.543 8.612 1.00 84.25 100 ALA A CA 1
ATOM 791 C C . ALA A 1 100 ? 10.862 6.551 9.176 1.00 84.25 100 ALA A C 1
ATOM 793 O O . ALA A 1 100 ? 11.008 7.656 8.660 1.00 84.25 100 ALA A O 1
ATOM 794 N N . ILE A 1 101 ? 11.517 6.226 10.304 1.00 85.44 101 ILE A N 1
ATOM 795 C CA . ILE A 1 101 ? 12.576 7.098 10.873 1.00 85.44 101 ILE A CA 1
ATOM 796 C C . ILE A 1 101 ? 13.940 6.804 10.242 1.00 85.44 101 ILE A C 1
ATOM 798 O O . ILE A 1 101 ? 14.703 7.718 9.947 1.00 85.44 101 ILE A O 1
ATOM 802 N N . ASN A 1 102 ? 14.281 5.522 10.111 1.00 88.81 102 ASN A N 1
ATOM 803 C CA . ASN A 1 102 ? 15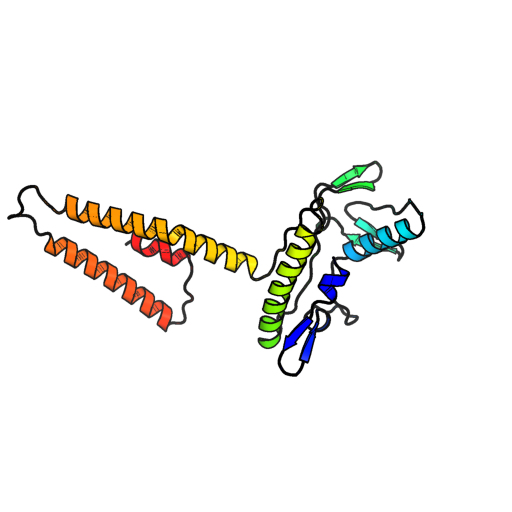.635 5.062 9.825 1.00 88.81 102 ASN A CA 1
ATOM 804 C C . ASN A 1 102 ? 15.616 4.063 8.673 1.00 88.81 102 ASN A C 1
ATOM 806 O O . ASN A 1 102 ? 14.701 3.249 8.595 1.00 88.81 102 ASN A O 1
ATOM 810 N N . ALA A 1 103 ? 16.705 3.997 7.903 1.00 89.31 103 ALA A N 1
ATOM 811 C CA . ALA A 1 103 ? 16.860 3.010 6.832 1.00 89.31 103 ALA A CA 1
ATOM 812 C C . ALA A 1 103 ? 16.659 1.560 7.317 1.00 89.31 103 ALA A C 1
ATOM 814 O O . ALA A 1 103 ? 16.118 0.727 6.600 1.00 89.31 103 ALA A O 1
ATOM 815 N N . LEU A 1 104 ? 17.057 1.241 8.556 1.00 88.38 104 LEU A N 1
ATOM 816 C CA . LEU A 1 104 ? 16.789 -0.078 9.135 1.00 88.38 104 LEU A CA 1
ATOM 817 C C . LEU A 1 104 ? 15.287 -0.320 9.353 1.00 88.38 104 LEU A C 1
ATOM 819 O O . LEU A 1 104 ? 14.813 -1.414 9.049 1.00 88.38 104 LEU A O 1
ATOM 823 N N . ASN A 1 105 ? 14.548 0.684 9.836 1.00 89.31 105 ASN A N 1
ATOM 824 C CA . ASN A 1 105 ? 13.098 0.584 9.993 1.00 89.31 105 ASN A CA 1
ATOM 825 C C . ASN A 1 105 ? 12.421 0.422 8.640 1.00 89.31 105 ASN A C 1
ATOM 827 O O . ASN A 1 105 ? 11.540 -0.418 8.542 1.00 89.31 105 ASN A O 1
ATOM 831 N N . ASP A 1 106 ? 12.871 1.134 7.609 1.00 90.50 106 ASP A N 1
ATOM 832 C CA . ASP A 1 106 ? 12.287 1.035 6.270 1.00 90.50 106 ASP A CA 1
ATOM 833 C C . ASP A 1 106 ? 12.404 -0.389 5.717 1.00 90.50 106 ASP A C 1
ATOM 835 O O . ASP A 1 106 ? 11.411 -0.968 5.287 1.00 90.50 106 ASP A O 1
ATOM 839 N N . VAL A 1 107 ? 13.581 -1.019 5.821 1.00 90.69 107 VAL A N 1
ATOM 840 C CA . VAL A 1 107 ? 13.747 -2.396 5.323 1.00 90.69 107 VAL A CA 1
ATOM 841 C C . VAL A 1 107 ? 12.984 -3.411 6.187 1.00 90.69 107 VAL A C 1
ATOM 843 O O . VAL A 1 107 ? 12.502 -4.431 5.692 1.00 90.69 107 VAL A O 1
ATOM 846 N N . VAL A 1 108 ? 12.878 -3.179 7.500 1.00 93.12 108 VAL A N 1
ATOM 847 C CA . VAL A 1 108 ? 12.060 -4.034 8.375 1.00 93.12 108 VAL A CA 1
ATOM 848 C C . VAL A 1 108 ? 10.570 -3.856 8.069 1.00 93.12 108 VAL A C 1
ATOM 850 O O . VAL A 1 108 ? 9.856 -4.855 8.024 1.00 93.12 108 VAL A O 1
ATOM 853 N N . ALA A 1 109 ? 10.113 -2.628 7.827 1.00 93.56 109 ALA A N 1
ATOM 854 C CA . ALA A 1 109 ? 8.739 -2.292 7.478 1.00 93.56 109 ALA A CA 1
ATOM 855 C C . ALA A 1 109 ? 8.356 -2.901 6.128 1.00 93.56 109 ALA A C 1
ATOM 857 O O . ALA A 1 109 ? 7.348 -3.593 6.057 1.00 93.56 109 ALA A O 1
ATOM 858 N N . GLU A 1 110 ? 9.202 -2.772 5.105 1.00 92.19 110 GLU A N 1
ATOM 859 C CA . GLU A 1 110 ? 9.012 -3.424 3.805 1.00 92.19 110 GLU A CA 1
ATOM 860 C C . GLU A 1 110 ? 8.861 -4.946 3.965 1.00 92.19 110 GLU A C 1
ATOM 862 O O . GLU A 1 110 ? 7.940 -5.569 3.426 1.00 92.19 110 GLU A O 1
ATOM 867 N N . LYS A 1 111 ? 9.725 -5.572 4.778 1.00 93.19 111 LYS A N 1
ATOM 868 C CA . LYS A 1 111 ? 9.622 -7.014 5.026 1.00 93.19 111 LYS A CA 1
ATOM 869 C C . LYS A 1 111 ? 8.368 -7.383 5.823 1.00 93.19 111 LYS A C 1
ATOM 871 O O . LYS A 1 111 ? 7.775 -8.430 5.560 1.00 93.19 111 LYS A O 1
ATOM 876 N N . TRP A 1 112 ? 7.969 -6.553 6.784 1.00 95.06 112 TRP A N 1
ATOM 877 C CA . TRP A 1 112 ? 6.737 -6.729 7.548 1.00 95.06 112 TRP A CA 1
ATOM 878 C C . TRP A 1 112 ? 5.506 -6.632 6.643 1.00 95.06 112 TRP A C 1
ATOM 880 O O . TRP A 1 112 ? 4.631 -7.487 6.737 1.00 95.06 112 TRP A O 1
ATOM 890 N N . GLU A 1 113 ? 5.468 -5.658 5.730 1.00 94.69 113 GLU A N 1
ATOM 891 C CA . GLU A 1 113 ? 4.397 -5.469 4.746 1.00 94.69 113 GLU A CA 1
ATOM 892 C C . GLU A 1 113 ? 4.248 -6.686 3.826 1.00 94.69 113 GLU A C 1
ATOM 894 O O . GLU A 1 113 ? 3.133 -7.149 3.591 1.00 94.69 113 GLU A O 1
ATOM 899 N N . SER A 1 114 ? 5.363 -7.269 3.373 1.00 93.31 114 SER A N 1
ATOM 900 C CA . SER A 1 114 ? 5.351 -8.522 2.606 1.00 93.31 114 SER A CA 1
ATOM 901 C C . SER A 1 114 ? 4.707 -9.671 3.397 1.00 93.31 114 SER A C 1
ATOM 903 O O . SER A 1 114 ? 3.815 -10.344 2.882 1.00 93.31 114 SER A O 1
ATOM 905 N N . ILE A 1 115 ? 5.088 -9.863 4.666 1.00 94.88 115 ILE A N 1
ATOM 906 C CA . ILE A 1 115 ? 4.503 -10.913 5.522 1.00 94.88 115 ILE A CA 1
ATOM 907 C C . ILE A 1 115 ? 3.032 -10.609 5.847 1.00 94.88 115 ILE A C 1
ATOM 909 O O . ILE A 1 115 ? 2.217 -11.524 5.986 1.00 94.88 115 ILE A O 1
ATOM 913 N N . PHE A 1 116 ? 2.670 -9.332 5.969 1.00 95.38 116 PHE A N 1
ATOM 914 C CA . PHE A 1 116 ? 1.292 -8.893 6.150 1.00 95.38 116 PHE A CA 1
ATOM 915 C C . PHE A 1 116 ? 0.423 -9.296 4.955 1.00 95.38 116 PHE A C 1
ATOM 917 O O . PHE A 1 116 ? -0.621 -9.914 5.169 1.00 95.38 116 PHE A O 1
ATOM 924 N N . CYS A 1 117 ? 0.869 -9.040 3.721 1.00 94.25 117 CYS A N 1
ATOM 925 C CA . CYS A 1 117 ? 0.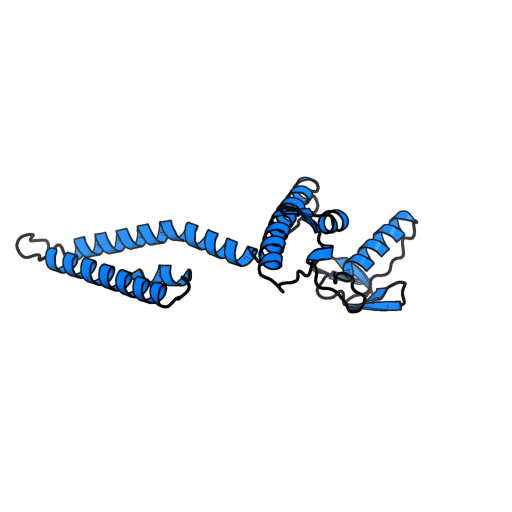170 -9.484 2.513 1.00 94.25 117 CYS A CA 1
ATOM 926 C C . CYS A 1 117 ? -0.024 -11.007 2.491 1.00 94.25 117 CYS A C 1
ATOM 928 O O . CYS A 1 117 ? -1.149 -11.468 2.295 1.00 94.25 117 CYS A O 1
ATOM 930 N N . ASP A 1 118 ? 1.026 -11.782 2.786 1.00 93.88 118 ASP A N 1
ATOM 931 C CA . ASP A 1 118 ? 0.950 -13.250 2.852 1.00 93.88 118 ASP A CA 1
ATOM 932 C C . ASP A 1 118 ? -0.041 -13.727 3.927 1.00 93.88 118 ASP A C 1
ATOM 934 O O . ASP A 1 118 ? -0.818 -14.664 3.725 1.00 93.88 118 ASP A O 1
ATOM 938 N N . THR A 1 119 ? -0.047 -13.057 5.081 1.00 94.31 119 THR A N 1
ATOM 939 C CA . THR A 1 119 ? -0.963 -13.355 6.187 1.00 94.31 119 THR A CA 1
ATOM 940 C C . THR A 1 119 ? -2.411 -13.086 5.780 1.00 94.31 119 THR A C 1
ATOM 942 O O . THR A 1 119 ? -3.287 -13.911 6.048 1.00 94.31 119 THR A O 1
ATOM 945 N N . VAL A 1 120 ? -2.681 -11.953 5.125 1.00 94.06 120 VAL A N 1
ATOM 946 C CA . VAL A 1 120 ? -4.021 -11.596 4.636 1.00 94.06 120 VAL A CA 1
ATOM 947 C C . VAL A 1 120 ? -4.484 -12.576 3.559 1.00 94.06 120 VAL A C 1
ATOM 949 O O . VAL A 1 120 ? -5.613 -13.056 3.642 1.00 94.06 120 VAL A O 1
ATOM 952 N N . ASP A 1 121 ? -3.621 -12.951 2.612 1.00 93.50 121 ASP A N 1
ATOM 953 C CA . ASP A 1 121 ? -3.949 -13.949 1.586 1.00 93.50 121 ASP A CA 1
ATOM 954 C C . ASP A 1 121 ? -4.251 -15.325 2.205 1.00 93.50 121 ASP A C 1
ATOM 956 O O . ASP A 1 121 ? -5.225 -15.990 1.844 1.00 93.50 121 ASP A O 1
ATOM 960 N N . HIS A 1 122 ? -3.494 -15.735 3.225 1.00 94.19 122 HIS A N 1
ATOM 961 C CA . HIS A 1 122 ? -3.795 -16.955 3.972 1.00 94.19 122 HIS A CA 1
ATOM 962 C C . HIS A 1 122 ? -5.182 -16.900 4.639 1.00 94.19 122 HIS A C 1
ATOM 964 O O . HIS A 1 122 ? -5.963 -17.852 4.534 1.00 94.19 122 HIS A O 1
ATOM 970 N N . PHE A 1 123 ? -5.534 -15.777 5.277 1.00 93.50 123 PHE A N 1
ATOM 971 C CA . PHE A 1 123 ? -6.866 -15.584 5.860 1.00 93.50 123 PHE A CA 1
ATOM 972 C C . PHE A 1 123 ? -7.976 -15.565 4.805 1.00 93.50 123 PHE A C 1
ATOM 974 O O . PHE A 1 123 ? -9.041 -16.135 5.059 1.00 93.50 123 PHE A O 1
ATOM 981 N N . GLN A 1 124 ? -7.727 -14.966 3.640 1.00 93.62 124 GLN A N 1
ATOM 982 C CA . GLN A 1 124 ? -8.648 -14.932 2.504 1.00 93.62 124 GLN A CA 1
ATOM 983 C C . GLN A 1 124 ? -8.949 -16.344 1.989 1.00 93.62 124 GLN A C 1
ATOM 985 O O . GLN A 1 124 ? -10.105 -16.699 1.758 1.00 93.62 124 GLN A O 1
ATOM 990 N N . ARG A 1 125 ? -7.919 -17.188 1.851 1.00 93.44 125 ARG A N 1
ATOM 991 C CA . ARG A 1 125 ? -8.086 -18.591 1.437 1.00 93.44 125 ARG A CA 1
ATOM 992 C C . ARG A 1 125 ? -8.855 -19.407 2.473 1.00 93.44 125 ARG A C 1
ATOM 994 O O . ARG A 1 125 ? -9.668 -20.248 2.092 1.00 93.44 125 ARG A O 1
ATOM 1001 N N . ALA A 1 126 ? -8.619 -19.150 3.760 1.00 93.88 126 ALA A N 1
ATOM 1002 C CA . ALA A 1 126 ? -9.314 -19.820 4.856 1.00 93.88 126 ALA A CA 1
ATOM 1003 C C . ALA A 1 126 ? -10.782 -19.375 5.010 1.00 93.88 126 ALA A C 1
ATOM 1005 O O . ALA A 1 126 ? -11.605 -20.159 5.475 1.00 93.88 126 ALA A O 1
ATOM 1006 N N . ASN A 1 127 ? -11.129 -18.144 4.616 1.00 92.62 127 ASN A N 1
ATOM 1007 C CA . ASN A 1 127 ? -12.461 -17.559 4.803 1.00 92.62 127 ASN A CA 1
ATOM 1008 C C . ASN A 1 127 ? -13.018 -17.037 3.472 1.00 92.62 127 ASN A C 1
ATOM 1010 O O . ASN A 1 127 ? -12.970 -15.843 3.196 1.00 92.62 127 ASN A O 1
ATOM 1014 N N . ARG A 1 128 ? -13.596 -17.925 2.653 1.00 89.75 128 ARG A N 1
ATOM 1015 C CA . ARG A 1 128 ? -14.123 -17.565 1.319 1.00 89.75 128 ARG A CA 1
ATOM 1016 C C . ARG A 1 128 ? -15.315 -16.601 1.329 1.00 89.75 128 ARG A C 1
ATOM 1018 O O . ARG A 1 128 ? -15.594 -15.989 0.304 1.00 89.75 128 ARG A O 1
ATOM 1025 N N . GLU A 1 129 ? -16.016 -16.478 2.453 1.00 90.25 129 GLU A N 1
ATOM 1026 C CA . GLU A 1 129 ? -17.175 -15.586 2.601 1.00 90.25 129 GLU A CA 1
ATOM 1027 C C . GLU A 1 129 ? -16.781 -14.107 2.710 1.00 90.25 129 GLU A C 1
ATOM 1029 O O . GLU A 1 129 ? -17.581 -13.229 2.394 1.00 90.25 129 GLU A O 1
ATOM 1034 N N . VAL A 1 130 ? -15.546 -13.820 3.132 1.00 89.38 130 VAL A N 1
ATOM 1035 C CA . VAL A 1 130 ? -15.038 -12.456 3.296 1.00 89.38 130 VAL A CA 1
ATOM 1036 C C . VAL A 1 130 ? -14.042 -12.176 2.180 1.00 89.38 130 VAL A C 1
ATOM 1038 O O . VAL A 1 130 ? -13.174 -12.997 1.905 1.00 89.38 130 VAL A O 1
ATOM 1041 N N . LYS A 1 131 ? -14.161 -11.020 1.522 1.00 93.25 131 LYS A N 1
ATOM 1042 C CA . LYS A 1 131 ? -13.168 -10.533 0.557 1.00 93.25 131 LYS A CA 1
ATOM 1043 C C . LYS A 1 131 ? -12.275 -9.501 1.231 1.00 93.25 131 LYS A C 1
ATOM 1045 O O . LYS A 1 131 ? -12.770 -8.500 1.740 1.00 93.25 131 LYS A O 1
ATOM 1050 N N . MET A 1 132 ? -10.976 -9.757 1.237 1.00 93.25 132 MET A N 1
ATOM 1051 C CA . MET A 1 132 ? -9.949 -8.910 1.829 1.00 93.25 132 MET A CA 1
ATOM 1052 C C . MET A 1 132 ? -9.033 -8.383 0.728 1.00 93.25 132 MET A C 1
ATOM 1054 O O . MET A 1 132 ? -8.626 -9.130 -0.159 1.00 93.25 132 MET A O 1
ATOM 1058 N N . TYR A 1 133 ? -8.698 -7.098 0.811 1.00 92.31 133 TYR A N 1
ATOM 1059 C CA . TYR A 1 133 ? -7.820 -6.419 -0.137 1.00 92.31 133 TYR A CA 1
ATOM 1060 C C . TYR A 1 133 ? -6.671 -5.779 0.648 1.00 92.31 133 TYR A C 1
ATOM 1062 O O . TYR A 1 133 ? -6.877 -4.727 1.257 1.00 92.31 133 TYR A O 1
ATOM 1070 N N . PRO A 1 134 ? -5.492 -6.427 0.729 1.00 92.81 134 PRO A N 1
ATOM 1071 C CA . PRO A 1 134 ? -4.338 -5.823 1.378 1.00 92.81 134 PRO A CA 1
ATOM 1072 C C . PRO A 1 134 ? -3.808 -4.667 0.524 1.00 92.81 134 PRO A C 1
ATOM 1074 O O . PRO A 1 134 ? -3.732 -4.772 -0.698 1.00 92.81 134 PRO A O 1
ATOM 1077 N N . PHE A 1 135 ? -3.425 -3.577 1.183 1.00 92.62 135 PHE A N 1
ATOM 1078 C CA . PHE A 1 135 ? -2.763 -2.434 0.563 1.00 92.62 135 PHE A CA 1
ATOM 1079 C C . PHE A 1 135 ? -1.578 -2.019 1.436 1.00 92.62 135 PHE A C 1
ATOM 1081 O O . PHE A 1 135 ? -1.711 -1.923 2.657 1.00 92.62 135 PHE A O 1
ATOM 1088 N N . THR A 1 136 ? -0.421 -1.811 0.814 1.00 93.25 136 THR A N 1
ATOM 1089 C CA . THR A 1 136 ? 0.860 -1.520 1.479 1.00 93.25 136 THR A CA 1
ATOM 1090 C C . THR A 1 136 ? 1.593 -0.380 0.779 1.00 93.25 136 THR A C 1
ATOM 1092 O O . THR A 1 136 ? 1.232 -0.002 -0.339 1.00 93.25 136 THR A O 1
ATOM 1095 N N . SER A 1 137 ? 2.654 0.152 1.395 1.00 88.38 137 SER A N 1
ATOM 1096 C CA . SER A 1 137 ? 3.453 1.225 0.789 1.00 88.38 137 SER A CA 1
ATOM 1097 C C . SER A 1 137 ? 4.090 0.813 -0.549 1.00 88.38 137 SER A C 1
ATOM 1099 O O . SER A 1 137 ? 4.174 1.621 -1.476 1.00 88.38 137 SER A O 1
ATOM 1101 N N . ALA A 1 138 ? 4.460 -0.464 -0.687 1.00 83.88 138 ALA A N 1
ATOM 1102 C CA . ALA A 1 138 ? 5.052 -1.018 -1.903 1.00 83.88 138 ALA A CA 1
ATOM 1103 C C . ALA A 1 138 ? 4.031 -1.354 -3.007 1.00 83.88 138 ALA A C 1
ATOM 1105 O O . ALA A 1 138 ? 4.422 -1.462 -4.170 1.00 83.88 138 ALA A O 1
ATOM 1106 N N . SER A 1 139 ? 2.738 -1.487 -2.677 1.00 86.12 139 SER A N 1
ATOM 1107 C CA . SER A 1 139 ? 1.703 -1.971 -3.611 1.00 86.12 139 SER A CA 1
ATOM 1108 C C . SER A 1 139 ? 1.642 -1.138 -4.895 1.00 86.12 139 SER A C 1
ATOM 1110 O O . SER A 1 139 ? 1.670 -1.682 -5.995 1.00 86.12 139 SER A O 1
ATOM 1112 N N . LEU A 1 140 ? 1.660 0.195 -4.767 1.00 82.38 140 LEU A N 1
ATOM 1113 C CA . LEU A 1 140 ? 1.630 1.094 -5.923 1.00 82.38 140 LEU A CA 1
ATOM 1114 C C . LEU A 1 140 ? 2.864 0.915 -6.824 1.00 82.38 140 LEU A C 1
ATOM 1116 O O . LEU A 1 140 ? 2.748 0.885 -8.048 1.00 82.38 140 LEU A O 1
ATOM 1120 N N . GLY A 1 141 ? 4.050 0.791 -6.222 1.00 79.62 141 GLY A N 1
ATOM 1121 C CA . GLY A 1 141 ? 5.293 0.566 -6.959 1.00 79.62 141 GLY A CA 1
ATOM 1122 C C . GLY A 1 141 ? 5.292 -0.777 -7.687 1.00 79.62 141 GLY A C 1
ATOM 1123 O O . GLY A 1 141 ? 5.674 -0.847 -8.855 1.00 79.62 141 GLY A O 1
ATOM 1124 N N . GLU A 1 142 ? 4.815 -1.829 -7.027 1.00 82.81 142 GLU A N 1
ATOM 1125 C CA . GLU A 1 142 ? 4.699 -3.168 -7.601 1.00 82.81 142 GLU A CA 1
ATOM 1126 C C . GLU A 1 142 ? 3.709 -3.203 -8.775 1.00 82.81 142 GLU A C 1
ATOM 1128 O O . GLU A 1 142 ? 4.014 -3.771 -9.826 1.00 82.81 142 GLU A O 1
ATOM 1133 N N . ASP A 1 143 ? 2.562 -2.536 -8.644 1.00 81.50 143 ASP A N 1
ATOM 1134 C CA . ASP A 1 143 ? 1.556 -2.443 -9.705 1.00 81.50 143 ASP A CA 1
ATOM 1135 C C . ASP A 1 143 ? 2.069 -1.659 -10.919 1.00 81.50 143 ASP A C 1
ATOM 1137 O O . ASP A 1 143 ? 1.837 -2.060 -12.069 1.00 81.50 143 ASP A O 1
ATOM 1141 N N . PHE A 1 144 ? 2.851 -0.597 -10.699 1.00 80.19 144 PHE A N 1
ATOM 1142 C CA . PHE A 1 144 ? 3.548 0.092 -11.786 1.00 80.19 144 PHE A CA 1
ATOM 1143 C C . PHE A 1 144 ? 4.561 -0.819 -12.491 1.00 80.19 144 PHE A C 1
ATOM 1145 O O . PHE A 1 144 ? 4.605 -0.841 -13.724 1.00 80.19 144 PHE A O 1
ATOM 1152 N N . GLN A 1 145 ? 5.352 -1.599 -11.747 1.00 80.00 145 GLN A N 1
ATOM 1153 C CA . GLN A 1 145 ? 6.325 -2.527 -12.338 1.00 80.00 145 GLN A CA 1
ATOM 1154 C C . GLN A 1 145 ? 5.642 -3.644 -13.133 1.00 80.00 145 GLN A C 1
ATOM 1156 O O . GLN A 1 145 ? 6.041 -3.930 -14.262 1.00 80.00 145 GLN A O 1
ATOM 1161 N N . LYS A 1 146 ? 4.563 -4.228 -12.602 1.00 82.12 146 LYS A N 1
ATOM 1162 C CA . LYS A 1 146 ? 3.754 -5.224 -13.320 1.00 82.12 146 LYS A CA 1
ATOM 1163 C C . LYS A 1 146 ? 3.202 -4.655 -14.623 1.00 82.12 146 LYS A C 1
ATOM 1165 O O . LYS A 1 146 ? 3.342 -5.280 -15.673 1.00 82.12 146 LYS A O 1
ATOM 1170 N N . THR A 1 147 ? 2.637 -3.449 -14.575 1.00 79.12 147 THR A N 1
ATOM 1171 C CA . THR A 1 147 ? 2.100 -2.765 -15.761 1.00 79.12 147 THR A CA 1
ATOM 1172 C C . THR A 1 147 ? 3.192 -2.500 -16.800 1.00 79.12 147 THR A C 1
ATOM 1174 O O . THR A 1 147 ? 2.989 -2.738 -17.991 1.00 79.12 147 THR A O 1
ATOM 1177 N N . SER A 1 148 ? 4.379 -2.079 -16.355 1.00 77.56 148 SER A N 1
ATOM 1178 C CA . SER A 1 148 ? 5.551 -1.861 -17.209 1.00 77.56 148 SER A CA 1
ATOM 1179 C C . SER A 1 148 ? 5.979 -3.136 -17.951 1.00 77.56 148 SER A C 1
ATOM 1181 O O . SER A 1 148 ? 6.125 -3.126 -19.176 1.00 77.56 148 SER A O 1
ATOM 1183 N N . ILE A 1 149 ? 6.089 -4.264 -17.239 1.00 80.56 149 ILE A N 1
ATOM 1184 C CA . ILE A 1 149 ? 6.467 -5.567 -17.817 1.00 80.56 149 ILE A CA 1
ATOM 1185 C C . ILE A 1 149 ? 5.429 -6.043 -18.841 1.00 80.56 149 ILE A C 1
ATOM 1187 O O . ILE A 1 149 ? 5.787 -6.557 -19.903 1.00 80.56 149 ILE A O 1
ATOM 1191 N N . VAL A 1 150 ? 4.137 -5.860 -18.553 1.00 83.56 150 VAL A N 1
ATOM 1192 C CA . VAL A 1 150 ? 3.062 -6.222 -19.490 1.00 83.56 150 VAL A CA 1
ATOM 1193 C C . VAL A 1 150 ? 3.136 -5.368 -20.760 1.00 83.56 150 VAL A C 1
ATOM 1195 O O . VAL A 1 150 ? 3.048 -5.907 -21.866 1.00 83.56 150 VAL A O 1
ATOM 1198 N N . SER A 1 151 ? 3.370 -4.059 -20.624 1.00 80.94 151 SER A N 1
ATOM 1199 C CA . SER A 1 151 ? 3.523 -3.144 -21.763 1.00 80.94 151 SER A CA 1
ATOM 1200 C C . SER A 1 151 ? 4.775 -3.408 -22.597 1.00 80.94 151 SER A C 1
ATOM 1202 O O . SER A 1 151 ? 4.759 -3.151 -23.799 1.00 80.94 151 SER A O 1
ATOM 1204 N N . GLN A 1 152 ? 5.841 -3.972 -22.021 1.00 82.06 152 GLN A N 1
ATOM 1205 C CA . GLN A 1 152 ? 7.104 -4.218 -22.726 1.00 82.06 152 GLN A CA 1
ATOM 1206 C C . GLN A 1 152 ? 6.914 -4.988 -24.043 1.00 82.06 152 GLN A C 1
ATOM 1208 O O . GLN A 1 152 ? 7.499 -4.626 -25.063 1.00 82.06 152 GLN A O 1
ATOM 1213 N N . ARG A 1 153 ? 6.067 -6.027 -24.057 1.00 83.69 153 ARG A N 1
ATOM 1214 C CA . ARG A 1 153 ? 5.808 -6.822 -25.273 1.00 83.69 153 ARG A CA 1
ATOM 1215 C C . ARG A 1 153 ? 5.125 -5.998 -26.368 1.00 83.69 153 ARG A C 1
ATOM 1217 O O . ARG A 1 153 ? 5.503 -6.094 -27.536 1.00 83.69 153 ARG A O 1
ATOM 1224 N N . TYR A 1 154 ? 4.151 -5.170 -26.000 1.00 85.38 154 TYR A N 1
ATOM 1225 C CA . TYR A 1 154 ? 3.447 -4.292 -26.938 1.00 85.38 154 TYR A CA 1
ATOM 1226 C C . TYR A 1 154 ? 4.357 -3.185 -27.480 1.00 85.38 154 TYR A C 1
ATOM 1228 O O . TYR A 1 154 ? 4.308 -2.866 -28.664 1.00 85.38 154 TYR A O 1
ATOM 1236 N N . LEU A 1 155 ? 5.250 -2.649 -26.645 1.00 83.19 155 LEU A N 1
ATOM 1237 C CA . LEU A 1 155 ? 6.216 -1.636 -27.072 1.00 83.19 155 LEU A CA 1
ATOM 1238 C C . LEU A 1 155 ? 7.235 -2.216 -28.061 1.00 83.19 155 LEU A C 1
ATOM 1240 O O . LEU A 1 155 ? 7.470 -1.625 -29.110 1.00 83.19 155 LEU A O 1
ATOM 1244 N N . ILE A 1 156 ? 7.791 -3.400 -27.786 1.00 84.31 156 ILE A N 1
ATOM 1245 C CA . ILE A 1 156 ? 8.753 -4.048 -28.694 1.00 84.31 156 ILE A CA 1
ATOM 1246 C C . ILE A 1 156 ? 8.099 -4.385 -30.041 1.00 84.31 156 ILE A C 1
ATOM 1248 O O . ILE A 1 156 ? 8.700 -4.162 -31.091 1.00 84.31 156 ILE A O 1
ATOM 1252 N N . THR A 1 157 ? 6.868 -4.902 -30.027 1.00 86.94 157 THR A N 1
ATOM 1253 C CA . THR A 1 157 ? 6.140 -5.240 -31.263 1.00 86.94 157 THR A CA 1
ATOM 1254 C C . THR A 1 157 ? 5.777 -4.000 -32.076 1.00 86.94 157 THR A C 1
ATOM 1256 O O . THR A 1 157 ? 5.990 -3.997 -33.286 1.00 86.94 157 THR A O 1
ATOM 1259 N N . SER A 1 158 ? 5.311 -2.930 -31.427 1.00 86.44 158 SER A N 1
ATOM 1260 C CA . SER A 1 158 ? 5.053 -1.640 -32.078 1.00 86.44 158 SER A CA 1
ATOM 1261 C C . SER A 1 158 ? 6.326 -1.056 -32.697 1.00 86.44 158 SER A C 1
ATOM 1263 O O . SER A 1 158 ? 6.330 -0.691 -33.870 1.00 86.44 158 SER A O 1
ATOM 1265 N N . LEU A 1 159 ? 7.440 -1.059 -31.958 1.00 83.75 159 LEU A N 1
ATOM 1266 C CA . LEU A 1 159 ? 8.730 -0.595 -32.466 1.00 83.75 159 LEU A CA 1
ATOM 1267 C C . LEU A 1 159 ? 9.170 -1.408 -33.691 1.00 83.75 159 LEU A C 1
ATOM 1269 O O . LEU A 1 159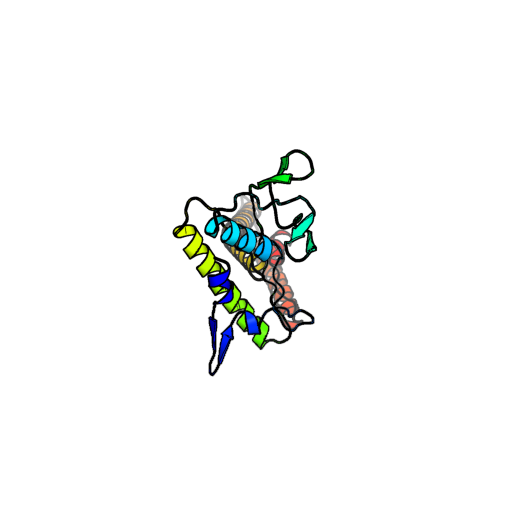 ? 9.522 -0.832 -34.715 1.00 83.75 159 LEU A O 1
ATOM 1273 N N . ALA A 1 160 ? 9.098 -2.740 -33.633 1.00 84.88 160 ALA A N 1
ATOM 1274 C CA . ALA A 1 160 ? 9.432 -3.593 -34.772 1.00 84.88 160 ALA A CA 1
ATOM 1275 C C . ALA A 1 160 ? 8.539 -3.311 -35.997 1.00 84.88 160 ALA A C 1
ATOM 1277 O O . ALA A 1 160 ? 9.032 -3.269 -37.126 1.00 84.88 160 ALA A O 1
ATOM 1278 N N . LEU A 1 161 ? 7.241 -3.067 -35.791 1.00 86.62 161 LEU A N 1
ATOM 1279 C CA . LEU A 1 161 ? 6.307 -2.708 -36.859 1.00 86.62 161 LEU A CA 1
ATOM 1280 C C . LEU A 1 161 ? 6.670 -1.360 -37.503 1.00 86.62 161 LEU A C 1
ATOM 1282 O O . LEU A 1 161 ? 6.727 -1.255 -38.725 1.00 86.62 161 LEU A O 1
ATOM 1286 N N . VAL A 1 162 ? 6.970 -0.340 -36.695 1.00 83.25 162 VAL A N 1
ATOM 1287 C CA . VAL A 1 162 ? 7.380 0.983 -37.193 1.00 83.25 162 VAL A CA 1
ATOM 1288 C C . VAL A 1 162 ? 8.685 0.883 -37.982 1.00 83.25 162 VAL A C 1
ATOM 1290 O O . VAL A 1 162 ? 8.786 1.442 -39.072 1.00 83.25 162 VAL A O 1
ATOM 1293 N N . LEU A 1 163 ? 9.663 0.118 -37.487 1.00 78.62 163 LEU A N 1
ATOM 1294 C CA . LEU A 1 163 ? 10.941 -0.082 -38.173 1.00 78.62 163 LEU A CA 1
ATOM 1295 C C . LEU A 1 163 ? 10.785 -0.823 -39.501 1.00 78.62 163 LEU A C 1
ATOM 1297 O O . LEU A 1 163 ? 11.364 -0.417 -40.506 1.00 78.62 163 LEU A O 1
ATOM 1301 N N . THR A 1 164 ? 9.992 -1.893 -39.526 1.00 81.88 164 THR A N 1
ATOM 1302 C CA . THR A 1 164 ? 9.735 -2.652 -40.758 1.00 81.88 164 THR A CA 1
ATOM 1303 C C . THR A 1 164 ? 8.988 -1.808 -41.786 1.00 81.88 164 THR A C 1
ATOM 1305 O O . THR A 1 164 ? 9.389 -1.785 -42.948 1.00 81.88 164 THR A O 1
ATOM 1308 N N . LEU A 1 165 ? 7.976 -1.042 -41.367 1.00 80.19 165 LEU A N 1
ATOM 1309 C CA . LEU A 1 165 ? 7.268 -0.108 -42.240 1.00 80.19 165 LEU A CA 1
ATOM 1310 C C . LEU A 1 165 ? 8.196 0.993 -42.766 1.00 80.19 165 LEU A C 1
ATOM 1312 O O . LEU A 1 165 ? 8.147 1.303 -43.951 1.00 80.19 165 LEU A O 1
ATOM 1316 N N . ALA A 1 166 ? 9.076 1.551 -41.930 1.00 76.25 166 ALA A N 1
ATOM 1317 C CA . ALA A 1 166 ? 10.047 2.555 -42.357 1.00 76.25 166 ALA A CA 1
ATOM 1318 C C . ALA A 1 166 ? 11.007 1.998 -43.421 1.00 76.25 166 ALA A C 1
ATOM 1320 O O . ALA A 1 166 ? 11.234 2.642 -44.442 1.00 76.25 166 ALA A O 1
ATOM 1321 N N . VAL A 1 167 ? 11.515 0.775 -43.232 1.00 73.75 167 VAL A N 1
ATOM 1322 C CA . VAL A 1 167 ? 12.368 0.101 -44.225 1.00 73.75 167 VAL A CA 1
ATOM 1323 C C . VAL A 1 167 ? 11.610 -0.146 -45.531 1.00 73.75 167 VAL A C 1
ATOM 1325 O O . VAL A 1 167 ? 12.155 0.133 -46.598 1.00 73.75 167 VAL A O 1
ATOM 1328 N N . LEU A 1 168 ? 10.358 -0.612 -45.462 1.00 73.12 168 LEU A N 1
ATOM 1329 C CA . LEU A 1 168 ? 9.515 -0.843 -46.639 1.00 73.12 168 LEU A CA 1
ATOM 1330 C C . LEU A 1 168 ? 9.201 0.461 -47.386 1.00 73.12 168 LEU A C 1
ATOM 1332 O O . LEU A 1 168 ? 9.374 0.520 -48.596 1.00 73.12 168 LEU A O 1
ATOM 1336 N N . CYS A 1 169 ? 8.814 1.527 -46.683 1.00 70.44 169 CYS A N 1
ATOM 1337 C CA . CYS A 1 169 ? 8.528 2.834 -47.282 1.00 70.44 169 CYS A CA 1
ATOM 1338 C C . CYS A 1 169 ? 9.776 3.498 -47.885 1.00 70.44 169 CYS A C 1
ATOM 1340 O O . CYS A 1 169 ? 9.683 4.194 -48.894 1.00 70.44 169 CYS A O 1
ATOM 1342 N N . CYS A 1 170 ? 10.956 3.294 -47.290 1.00 65.00 170 CYS A N 1
ATOM 1343 C CA . CYS A 1 170 ? 12.225 3.776 -47.843 1.00 65.00 170 CYS A CA 1
ATOM 1344 C C . CYS A 1 170 ? 12.769 2.890 -48.981 1.00 65.00 170 CYS A C 1
ATOM 1346 O O . CYS A 1 170 ? 13.698 3.297 -49.689 1.00 65.00 170 CYS A O 1
ATOM 1348 N N . SER A 1 171 ? 12.205 1.695 -49.174 1.00 62.97 171 SER A N 1
ATOM 1349 C CA . SER A 1 171 ? 12.507 0.795 -50.283 1.00 62.97 171 SER A CA 1
ATOM 1350 C C . SER A 1 171 ? 11.620 1.162 -51.473 1.00 62.97 171 SER A C 1
ATOM 1352 O O . SER A 1 171 ? 10.505 0.681 -51.636 1.00 62.97 171 SER A O 1
ATOM 1354 N N . MET A 1 172 ? 12.107 2.080 -52.309 1.00 56.22 172 MET A N 1
ATOM 1355 C CA . MET A 1 172 ? 11.490 2.339 -53.612 1.00 56.22 172 MET A CA 1
ATOM 1356 C C . MET A 1 172 ? 11.492 1.058 -54.462 1.00 56.22 172 MET A C 1
ATOM 1358 O O . MET A 1 172 ? 12.401 0.238 -54.352 1.00 56.22 172 MET A O 1
ATOM 1362 N N . GLN A 1 173 ? 10.523 0.946 -55.372 1.00 54.53 173 GLN A N 1
ATOM 1363 C CA . GLN A 1 173 ? 10.339 -0.177 -56.305 1.00 54.53 173 GLN A CA 1
ATOM 1364 C C . GLN A 1 173 ? 11.550 -0.439 -57.234 1.00 54.53 173 GLN A C 1
ATOM 1366 O O . GLN A 1 173 ? 11.646 -1.509 -57.827 1.00 54.53 173 GLN A O 1
ATOM 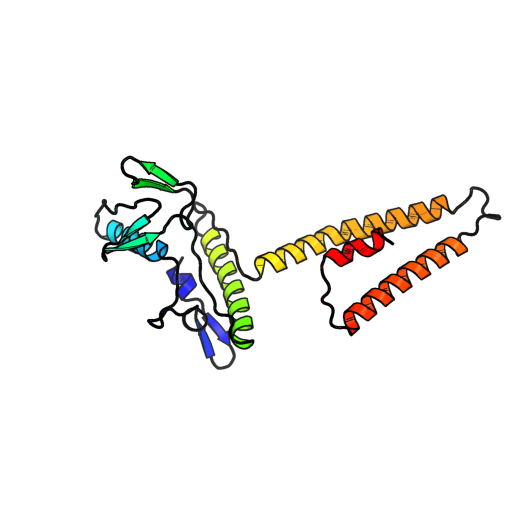1371 N N . ASP A 1 174 ? 12.504 0.500 -57.288 1.00 55.97 174 ASP A N 1
ATOM 1372 C CA . ASP A 1 174 ? 13.807 0.371 -57.943 1.00 55.97 174 ASP A CA 1
ATOM 1373 C C . ASP A 1 174 ? 14.955 0.346 -56.913 1.00 55.97 174 ASP A C 1
ATOM 1375 O O . ASP A 1 174 ? 15.441 1.392 -56.459 1.00 55.97 174 ASP A O 1
ATOM 1379 N N . CYS A 1 175 ? 15.458 -0.854 -56.601 1.00 57.34 175 CYS A N 1
ATOM 1380 C CA . CYS A 1 175 ? 16.544 -1.090 -55.635 1.00 57.34 175 CYS A CA 1
ATOM 1381 C C . CYS A 1 175 ? 17.864 -0.346 -55.945 1.00 57.34 175 CYS A C 1
ATOM 1383 O O . CYS A 1 175 ? 18.704 -0.184 -55.063 1.00 57.34 175 CYS A O 1
ATOM 1385 N N . VAL A 1 176 ? 18.063 0.117 -57.185 1.00 59.00 176 VAL A N 1
ATOM 1386 C CA . VAL A 1 176 ? 19.290 0.802 -57.643 1.00 59.00 176 VAL A CA 1
ATOM 1387 C C . VAL A 1 176 ? 19.298 2.295 -57.274 1.00 59.00 176 VAL A C 1
ATOM 1389 O O . VAL A 1 176 ? 20.363 2.900 -57.165 1.00 59.00 176 VAL A O 1
ATOM 1392 N N . ARG A 1 177 ? 18.122 2.905 -57.048 1.00 61.19 177 ARG A N 1
ATOM 1393 C CA . ARG A 1 177 ? 17.983 4.339 -56.715 1.00 61.19 177 ARG A CA 1
ATOM 1394 C C . ARG A 1 177 ? 17.607 4.584 -55.251 1.00 61.19 177 ARG A C 1
ATOM 1396 O O . ARG A 1 177 ? 17.810 5.690 -54.744 1.00 61.19 177 ARG A O 1
ATOM 1403 N N . SER A 1 178 ? 17.085 3.571 -54.561 1.00 58.84 178 SER A N 1
ATOM 1404 C CA . SER A 1 178 ? 16.852 3.610 -53.117 1.00 58.84 178 SER A CA 1
ATOM 1405 C C . SER A 1 178 ? 18.175 3.733 -52.354 1.00 58.84 178 SER A C 1
ATOM 1407 O O . SER A 1 178 ? 19.116 2.987 -52.613 1.00 58.84 178 SER A O 1
ATOM 1409 N N . LYS A 1 179 ? 18.242 4.651 -51.379 1.00 66.62 179 LYS A N 1
ATOM 1410 C CA . LYS A 1 179 ? 19.360 4.789 -50.425 1.00 66.62 179 LYS A CA 1
ATOM 1411 C C . LYS A 1 179 ? 18.947 4.247 -49.046 1.00 66.62 179 LYS A C 1
ATOM 1413 O O . LYS A 1 179 ? 18.863 5.031 -48.100 1.00 66.62 179 LYS A O 1
ATOM 1418 N N . PRO A 1 180 ? 18.690 2.933 -48.892 1.00 67.56 180 PRO A N 1
ATOM 1419 C CA . PRO A 1 180 ? 18.251 2.353 -47.617 1.00 67.56 180 PRO A CA 1
ATOM 1420 C C . PRO A 1 180 ? 19.269 2.590 -46.493 1.00 67.56 180 PRO A C 1
ATOM 1422 O O . PRO A 1 180 ? 18.905 2.721 -45.327 1.00 67.56 180 PRO A O 1
ATOM 1425 N N . TRP A 1 181 ? 20.546 2.745 -46.852 1.00 71.56 181 TRP A N 1
ATOM 1426 C CA . TRP A 1 181 ? 21.616 3.115 -45.929 1.00 71.56 181 TRP A CA 1
ATOM 1427 C C . TRP A 1 181 ? 21.414 4.459 -45.238 1.00 71.56 181 TRP A C 1
ATOM 1429 O O . TRP A 1 181 ? 21.760 4.571 -44.068 1.00 71.56 181 TRP A O 1
ATOM 1439 N N . LEU A 1 182 ? 20.793 5.443 -45.896 1.00 74.12 182 LEU A N 1
ATOM 1440 C CA . LEU A 1 182 ? 20.518 6.735 -45.267 1.00 74.12 182 LEU A CA 1
ATOM 1441 C C . LEU A 1 182 ? 19.506 6.582 -44.115 1.00 74.12 182 LEU A C 1
ATOM 1443 O O . LEU A 1 182 ? 19.702 7.132 -43.032 1.00 74.12 182 LEU A O 1
ATOM 1447 N N . GLY A 1 183 ? 18.464 5.769 -44.329 1.00 72.81 183 GLY A N 1
ATOM 1448 C CA . GLY A 1 183 ? 17.461 5.444 -43.311 1.00 72.81 183 GLY A CA 1
ATOM 1449 C C . GLY A 1 183 ? 18.051 4.652 -42.144 1.00 72.81 183 GLY A C 1
ATOM 1450 O O . GLY A 1 183 ? 17.802 4.988 -40.986 1.00 72.81 183 GLY A O 1
ATOM 1451 N N . LEU A 1 184 ? 18.911 3.667 -42.431 1.00 75.88 184 LEU A N 1
ATOM 1452 C CA . LEU A 1 184 ? 19.595 2.907 -41.382 1.00 75.88 184 LEU A CA 1
ATOM 1453 C C . LEU A 1 184 ? 20.508 3.803 -40.534 1.00 75.88 184 LEU A C 1
ATOM 1455 O O . LEU A 1 184 ? 20.483 3.716 -39.308 1.00 75.88 184 LEU A O 1
ATOM 1459 N N . THR A 1 185 ? 21.277 4.703 -41.158 1.00 82.12 185 THR A N 1
ATOM 1460 C CA . THR A 1 185 ? 22.123 5.649 -40.414 1.00 82.12 185 THR A CA 1
ATOM 1461 C C . THR A 1 185 ? 21.304 6.611 -39.554 1.00 82.12 185 THR A C 1
ATOM 1463 O O . THR A 1 185 ? 21.721 6.927 -38.440 1.00 82.12 185 THR A O 1
ATOM 1466 N N . GLY A 1 186 ? 20.115 7.022 -40.011 1.00 81.25 186 GLY A N 1
ATOM 1467 C CA . GLY A 1 186 ? 19.178 7.812 -39.209 1.00 81.25 186 GLY A CA 1
ATOM 1468 C C . GLY A 1 186 ? 18.713 7.062 -37.960 1.00 81.25 186 GLY A C 1
ATOM 1469 O O . GLY A 1 186 ? 18.825 7.587 -36.854 1.00 81.25 186 GLY A O 1
ATOM 1470 N N . LEU A 1 187 ? 18.300 5.801 -38.112 1.00 78.25 187 LEU A N 1
ATOM 1471 C CA . LEU A 1 187 ? 17.881 4.959 -36.988 1.00 78.25 187 LEU A CA 1
ATOM 1472 C C . LEU A 1 187 ? 19.005 4.748 -35.959 1.00 78.25 187 LEU A C 1
ATOM 1474 O O . LEU A 1 187 ? 18.791 4.865 -34.749 1.00 78.25 187 LEU A O 1
ATOM 1478 N N . VAL A 1 188 ? 20.220 4.464 -36.434 1.00 83.50 188 VAL A N 1
ATOM 1479 C CA . VAL A 1 188 ? 21.402 4.317 -35.568 1.00 83.50 188 VAL A CA 1
ATOM 1480 C C . VAL A 1 188 ? 21.687 5.621 -34.817 1.00 83.50 188 VAL A C 1
ATOM 1482 O O . VAL A 1 188 ? 21.992 5.594 -33.629 1.00 83.50 188 VAL A O 1
ATOM 1485 N N . THR A 1 189 ? 21.522 6.772 -35.468 1.00 87.81 189 THR A N 1
ATOM 1486 C CA . THR A 1 189 ? 21.756 8.079 -34.839 1.00 87.81 189 THR A CA 1
ATOM 1487 C C . THR A 1 189 ? 20.722 8.379 -33.748 1.00 87.81 189 THR A C 1
ATOM 1489 O O . THR A 1 189 ? 21.102 8.774 -32.648 1.00 87.81 189 THR A O 1
ATOM 1492 N N . VAL A 1 190 ? 19.428 8.140 -34.003 1.00 85.31 190 VAL A N 1
ATOM 1493 C CA . VAL A 1 190 ? 18.341 8.357 -33.022 1.00 85.31 190 VAL A CA 1
ATOM 1494 C C . VAL A 1 190 ? 18.472 7.425 -31.814 1.00 85.31 190 VAL A C 1
ATOM 1496 O O . VAL A 1 190 ? 18.349 7.856 -30.663 1.00 85.31 190 VAL A O 1
ATOM 1499 N N . SER A 1 191 ? 18.772 6.147 -32.055 1.00 83.12 191 SER A N 1
ATOM 1500 C CA . SER A 1 191 ? 19.000 5.173 -30.980 1.00 83.12 191 SER A CA 1
ATOM 1501 C C . SER A 1 191 ? 20.221 5.529 -30.128 1.00 83.12 191 SER A C 1
ATOM 1503 O O . SER A 1 191 ? 20.127 5.524 -28.899 1.00 83.12 191 SER A O 1
ATOM 1505 N N . LEU A 1 192 ? 21.336 5.931 -30.750 1.00 88.31 192 LEU A N 1
ATOM 1506 C CA . LEU A 1 192 ? 22.527 6.385 -30.033 1.00 88.31 192 LEU A CA 1
ATOM 1507 C C . LEU A 1 192 ? 22.257 7.670 -29.236 1.00 88.31 192 LEU A C 1
ATOM 1509 O O . LEU A 1 192 ? 22.698 7.777 -28.093 1.00 88.31 192 LEU A O 1
ATOM 1513 N N . ALA A 1 193 ? 21.488 8.613 -29.788 1.00 89.94 193 ALA A N 1
ATOM 1514 C CA . ALA A 1 193 ? 21.085 9.830 -29.086 1.00 89.94 193 ALA A CA 1
ATOM 1515 C C . ALA A 1 193 ? 20.225 9.515 -27.850 1.00 89.94 193 ALA A C 1
ATOM 1517 O O . ALA A 1 193 ? 20.468 10.061 -26.774 1.00 89.94 193 ALA A O 1
ATOM 1518 N N . THR A 1 194 ? 19.282 8.575 -27.971 1.00 84.94 194 THR A N 1
ATOM 1519 C CA . THR A 1 194 ? 18.414 8.153 -26.859 1.00 84.94 194 THR A CA 1
ATOM 1520 C C . THR A 1 194 ? 19.213 7.438 -25.768 1.00 84.94 194 THR A C 1
ATOM 1522 O O . THR A 1 194 ? 19.050 7.743 -24.586 1.00 84.94 194 THR A O 1
ATOM 1525 N N . LEU A 1 195 ? 20.128 6.536 -26.143 1.00 85.69 195 LEU A N 1
ATOM 1526 C CA . LEU A 1 195 ? 21.035 5.871 -25.199 1.00 85.69 195 LEU A CA 1
ATOM 1527 C C . LEU A 1 195 ? 21.952 6.871 -24.488 1.00 85.69 195 LEU A C 1
ATOM 1529 O O . LEU A 1 195 ? 22.149 6.772 -23.279 1.00 85.69 195 LEU A O 1
ATOM 1533 N N . THR A 1 196 ? 22.473 7.857 -25.219 1.00 91.19 196 THR A N 1
ATOM 1534 C CA . THR A 1 196 ? 23.336 8.901 -24.651 1.00 91.19 196 THR A CA 1
ATOM 1535 C C . THR A 1 196 ? 22.563 9.765 -23.657 1.00 91.19 196 THR A C 1
ATOM 1537 O O . THR A 1 196 ? 23.034 9.983 -22.543 1.00 91.19 196 THR A O 1
ATOM 1540 N N . ALA A 1 197 ? 21.346 10.196 -24.005 1.00 87.44 197 ALA A N 1
ATOM 1541 C CA . ALA A 1 197 ? 20.479 10.952 -23.104 1.00 87.44 197 ALA A CA 1
ATOM 1542 C C . ALA A 1 197 ? 20.134 10.150 -21.836 1.00 87.44 197 ALA A C 1
ATOM 1544 O O . ALA A 1 197 ? 20.252 10.670 -20.726 1.00 87.44 197 ALA A O 1
ATOM 1545 N N . ALA A 1 198 ? 19.786 8.867 -21.978 1.00 84.31 198 ALA A N 1
ATOM 1546 C CA . ALA A 1 198 ? 19.536 7.979 -20.843 1.00 84.31 198 ALA A CA 1
ATOM 1547 C C . ALA A 1 198 ? 20.781 7.807 -19.951 1.00 84.31 198 ALA A C 1
ATOM 1549 O O . ALA A 1 198 ? 20.670 7.829 -18.725 1.00 84.31 198 ALA A O 1
ATOM 1550 N N . GLY A 1 199 ? 21.969 7.693 -20.552 1.00 88.06 199 GLY A N 1
ATOM 1551 C CA . GLY A 1 199 ? 23.244 7.626 -19.837 1.00 88.06 199 GLY A CA 1
ATOM 1552 C C . GLY A 1 199 ? 23.542 8.893 -19.033 1.00 88.06 199 GLY A C 1
ATOM 1553 O O . GLY A 1 199 ? 23.901 8.799 -17.863 1.00 88.06 199 GLY A O 1
ATOM 1554 N N . ILE A 1 200 ? 23.323 10.076 -19.616 1.00 89.81 200 ILE A N 1
ATOM 1555 C CA . ILE A 1 200 ? 23.495 11.365 -18.924 1.00 89.81 200 ILE A CA 1
ATOM 1556 C C . ILE A 1 200 ? 22.540 11.474 -17.725 1.00 89.81 200 ILE A C 1
ATOM 1558 O O . ILE A 1 200 ? 22.948 11.894 -16.641 1.00 89.81 200 ILE A O 1
ATOM 1562 N N . ILE A 1 201 ? 21.280 11.058 -17.885 1.00 86.88 201 ILE A N 1
ATOM 1563 C CA . ILE A 1 201 ? 20.292 11.070 -16.795 1.00 86.88 201 ILE A CA 1
ATOM 1564 C C . ILE A 1 201 ? 20.716 10.123 -15.666 1.00 86.88 201 ILE A C 1
ATOM 1566 O O . ILE A 1 201 ? 20.626 10.486 -14.497 1.00 86.88 201 ILE A O 1
ATOM 1570 N N . ASN A 1 202 ? 21.235 8.938 -15.995 1.00 86.00 202 ASN A N 1
ATOM 1571 C CA . ASN A 1 202 ? 21.730 7.994 -14.993 1.00 86.00 202 ASN A CA 1
ATOM 1572 C C . ASN A 1 202 ? 22.952 8.558 -14.238 1.00 86.00 202 ASN A C 1
ATOM 1574 O O . ASN A 1 202 ? 22.969 8.571 -13.009 1.00 86.00 202 ASN A O 1
ATOM 1578 N N . LEU A 1 203 ? 23.927 9.128 -14.959 1.00 88.50 203 LEU A N 1
ATOM 1579 C CA . LEU A 1 203 ? 25.129 9.735 -14.367 1.00 88.50 203 LEU A CA 1
ATOM 1580 C C . LEU A 1 203 ? 24.826 10.933 -13.459 1.00 88.50 203 LEU A C 1
ATOM 1582 O O . LEU A 1 203 ? 25.548 11.173 -12.496 1.00 88.50 203 LEU A O 1
ATOM 1586 N N . THR A 1 204 ? 23.756 11.677 -13.741 1.00 90.06 204 THR A N 1
ATOM 1587 C CA . THR A 1 204 ? 23.308 12.809 -12.910 1.00 90.06 204 THR A CA 1
ATOM 1588 C C . THR A 1 204 ? 22.462 12.378 -11.705 1.00 90.06 204 THR A C 1
ATOM 1590 O O . THR A 1 204 ? 21.965 13.226 -10.966 1.00 90.06 204 THR A O 1
ATOM 1593 N N . GLY A 1 205 ? 22.310 11.070 -11.470 1.00 82.06 205 GLY A N 1
ATOM 1594 C CA . GLY A 1 205 ? 21.517 10.525 -10.365 1.00 82.06 205 GLY A CA 1
ATOM 1595 C C . GLY A 1 205 ? 20.006 10.580 -10.606 1.00 82.06 205 GLY A C 1
ATOM 1596 O O . GLY A 1 205 ? 19.219 10.419 -9.670 1.00 82.06 205 GLY A O 1
ATOM 1597 N N . GLY A 1 206 ? 19.581 10.809 -11.850 1.00 77.38 206 GLY A N 1
ATOM 1598 C CA . GLY A 1 206 ? 18.181 10.769 -12.242 1.00 77.38 206 GLY A CA 1
ATOM 1599 C C . GLY A 1 206 ? 17.599 9.366 -12.071 1.00 77.38 206 GLY A C 1
ATOM 1600 O O . GLY A 1 206 ? 18.176 8.369 -12.505 1.00 77.38 206 GLY A O 1
ATOM 1601 N N . LYS A 1 207 ? 16.426 9.277 -11.440 1.00 71.25 207 LYS A N 1
ATOM 1602 C CA . LYS A 1 207 ? 15.712 8.007 -11.272 1.00 71.25 207 LYS A CA 1
ATOM 1603 C C . LYS A 1 207 ? 14.958 7.661 -12.554 1.00 71.25 207 LYS A C 1
ATOM 1605 O O . LYS A 1 207 ? 14.202 8.479 -13.076 1.00 71.25 207 LYS A O 1
ATOM 1610 N N . TYR A 1 208 ? 15.136 6.433 -13.035 1.00 64.88 208 TYR A N 1
ATOM 1611 C CA . TYR A 1 208 ? 14.392 5.919 -14.180 1.00 64.88 208 TYR A CA 1
ATOM 1612 C C . TYR A 1 208 ? 12.913 5.750 -13.809 1.00 64.88 208 TYR A C 1
ATOM 1614 O O . TYR A 1 208 ? 12.577 4.995 -12.898 1.00 64.88 208 TYR A O 1
ATOM 1622 N N . ASN A 1 209 ? 12.031 6.464 -14.507 1.00 69.38 209 ASN A N 1
ATOM 1623 C CA . ASN A 1 209 ? 10.582 6.333 -14.363 1.00 69.38 209 ASN A CA 1
ATOM 1624 C C . ASN A 1 209 ? 10.011 5.510 -15.529 1.00 69.38 209 ASN A C 1
ATOM 1626 O O . ASN A 1 209 ? 10.508 5.572 -16.650 1.00 69.38 209 ASN A O 1
ATOM 1630 N N . SER A 1 210 ? 8.921 4.788 -15.293 1.00 65.19 21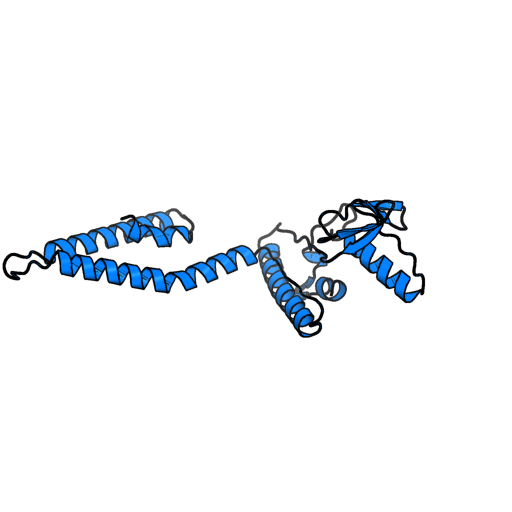0 SER A N 1
ATOM 1631 C CA . SER A 1 210 ? 8.170 4.066 -16.326 1.00 65.19 210 SER A CA 1
ATOM 1632 C C . SER A 1 210 ? 7.741 4.953 -17.509 1.00 65.19 210 SER A C 1
ATOM 1634 O O . SER A 1 210 ? 7.638 4.469 -18.629 1.00 65.19 210 SER A O 1
ATOM 1636 N N . THR A 1 211 ? 7.593 6.269 -17.322 1.00 68.69 211 THR A N 1
ATOM 1637 C CA . THR A 1 211 ? 7.323 7.222 -18.417 1.00 68.69 211 THR A CA 1
ATOM 1638 C C . THR A 1 211 ? 8.414 7.227 -19.500 1.00 68.69 211 THR A C 1
ATOM 1640 O O . THR A 1 211 ? 8.119 7.492 -20.664 1.00 68.69 211 THR A O 1
ATOM 1643 N N . PHE A 1 212 ? 9.662 6.875 -19.163 1.00 70.50 212 PHE A N 1
ATOM 1644 C CA . PHE A 1 212 ? 10.769 6.815 -20.126 1.00 70.50 212 PHE A CA 1
ATOM 1645 C C . PHE A 1 212 ? 10.588 5.721 -21.192 1.00 70.50 212 PHE A C 1
ATOM 1647 O O . PHE A 1 212 ? 11.190 5.819 -22.259 1.00 70.50 212 PHE A O 1
ATOM 1654 N N . LEU A 1 213 ? 9.723 4.725 -20.959 1.00 69.31 213 LEU A N 1
ATOM 1655 C CA . LEU A 1 213 ? 9.385 3.692 -21.950 1.00 69.31 213 LEU A CA 1
ATOM 1656 C C . LEU A 1 213 ? 8.708 4.260 -23.210 1.00 69.31 213 LEU A C 1
ATOM 1658 O O . LEU A 1 213 ? 8.757 3.622 -24.258 1.00 69.31 213 LEU A O 1
ATOM 1662 N N . GLY A 1 214 ? 8.100 5.450 -23.125 1.00 69.38 214 GLY A N 1
ATOM 1663 C CA . GLY A 1 214 ? 7.443 6.116 -24.255 1.00 69.38 214 GLY A CA 1
ATOM 1664 C C . GLY A 1 214 ? 8.359 6.987 -25.125 1.00 69.38 214 GLY A C 1
ATOM 1665 O O . GLY A 1 214 ? 7.987 7.315 -26.247 1.00 69.38 214 GLY A O 1
ATOM 1666 N N . LEU A 1 215 ? 9.559 7.347 -24.656 1.00 75.31 215 LEU A N 1
ATOM 1667 C CA . LEU A 1 215 ? 10.478 8.231 -25.390 1.00 75.31 215 LEU A CA 1
ATOM 1668 C C . LEU A 1 215 ? 10.870 7.768 -26.803 1.00 75.31 215 LEU A C 1
ATOM 1670 O O . LEU A 1 215 ? 10.882 8.622 -27.689 1.00 75.31 215 LEU A O 1
ATOM 1674 N N . PRO A 1 216 ? 11.155 6.477 -27.072 1.00 70.56 216 PRO A N 1
ATOM 1675 C CA . PRO A 1 216 ? 11.516 6.046 -28.423 1.00 70.56 216 PRO A CA 1
ATOM 1676 C C . PRO A 1 216 ? 10.365 6.143 -29.439 1.00 70.56 216 PRO A C 1
ATOM 1678 O O . PRO A 1 216 ? 10.605 5.926 -30.616 1.00 70.56 216 PRO A O 1
ATOM 1681 N N . PHE A 1 217 ? 9.132 6.441 -29.008 1.00 70.69 217 PHE A N 1
ATOM 1682 C CA . PHE A 1 217 ? 7.995 6.693 -29.903 1.00 70.69 217 PHE A CA 1
ATOM 1683 C C . PHE A 1 217 ? 7.786 8.181 -30.211 1.00 70.69 217 PHE A C 1
ATOM 1685 O O . PHE A 1 217 ? 7.029 8.508 -31.120 1.00 70.69 217 PHE A O 1
ATOM 1692 N N . ILE A 1 218 ? 8.394 9.074 -29.425 1.00 76.00 218 ILE A N 1
ATOM 1693 C CA . ILE A 1 218 ? 8.308 10.530 -29.613 1.00 76.00 218 ILE A CA 1
ATOM 1694 C C . ILE A 1 218 ? 9.446 11.031 -30.514 1.00 76.00 218 ILE A C 1
ATOM 1696 O O . ILE A 1 218 ? 9.259 12.010 -31.235 1.00 76.00 218 ILE A O 1
ATOM 1700 N N . MET A 1 219 ? 10.609 10.379 -30.441 1.00 68.25 219 MET A N 1
ATOM 1701 C CA . MET A 1 219 ? 11.787 10.648 -31.275 1.00 68.25 219 MET A CA 1
ATOM 1702 C C . MET A 1 219 ? 11.675 9.977 -32.641 1.00 68.25 219 MET A C 1
ATOM 1704 O O . MET A 1 219 ? 12.095 10.617 -33.629 1.00 68.25 219 MET A O 1
#

Sequence (219 aa):
MHSAVTRIQVQRPGFNYTFAHICVLNNDKTCIVDDIVHILEGLKSARSSNRTTFIITYPITQLKDGREVYNGHQLGGVTIHSKDRVKSAEAVQLTYYLQAINALNDVVAEKWESIFCDTVDHFQRANREVKMYPFTSASLGEDFQKTSIVSQRYLITSLALVLTLAVLCCSMQDCVRSKPWLGLTGLVTVSLATLTAAGIINLTGGKYNSTFLGLPFIM

InterPro domains:
  IPR000731 Sterol-sensing domain [PS50156] (151-219)
  IPR003392 Patched domain-containing protein, SSD domain [PF02460] (163-218)
  IPR051697 Patched domain-containing protein [PTHR10796] (8-219)

Organism: Pleurodeles waltl (NCBI:txid8319)

Radius of gyration: 28.19 Å; chains: 1; bounding box: 59×33×86 Å

Secondary structure (DSSP, 8-state):
-HHHHTT-EEEETTEEEEHHHHBPBPTTSPBPB-THHHHHHHHHHHHHTT------BSSEEE-TTS-EEE-TTTEESPEEETTTEEEE-SEE---B-B--SSHHHHHHHHHHHHHHHHHHHHHHHH-TTS------TTHHHHHHHHHHHHHHHHHHHHHHHHHHHHHHHHS-S-TTT--HHHHHHHHHHHHHHHHHHHHHHHHTTPPPPGGGGGHHHH-

Foldseek 3Di:
DVVVLQADWDDDVPDIDGLLNFADADPVSGHDKACVVVVVVVVVVCVVVVNPDPWQFPQWGQHPVRDIHGCHVQFAPFDADPPRTTPDTPGGDIDTGGDDPDPVSVVSQVVSLVVVVVVQVVVCVVDVPDDDDRDDPCPVVVVQVVVLVVCVVVLVVVVVVVVVVLLVVQDDPDNVPRPSVVVVVVVVVLVVVLVVVVVVCVVVVHDDDSVSSCVVVVD